Protein AF-A0A9Q0X9E6-F1 (afdb_monomer_lite)

Structure (mmCIF, N/CA/C/O backbone):
data_AF-A0A9Q0X9E6-F1
#
_entry.id   AF-A0A9Q0X9E6-F1
#
loop_
_atom_site.group_PDB
_atom_site.id
_atom_site.type_symbol
_atom_site.label_atom_id
_atom_site.label_alt_id
_atom_site.label_comp_id
_atom_site.label_asym_id
_atom_site.label_entity_id
_atom_site.label_seq_id
_atom_site.pdbx_PDB_ins_code
_atom_site.Cartn_x
_atom_site.Cartn_y
_atom_site.Cartn_z
_atom_site.occupancy
_atom_site.B_iso_or_equiv
_atom_site.auth_seq_id
_atom_site.auth_comp_id
_atom_site.auth_asym_id
_atom_site.auth_atom_id
_atom_site.pdbx_PDB_model_num
ATOM 1 N N . MET A 1 1 ? 12.503 40.149 -4.051 1.00 42.28 1 MET A N 1
ATOM 2 C CA . MET A 1 1 ? 12.077 39.014 -4.894 1.00 42.28 1 MET A CA 1
ATOM 3 C C . MET A 1 1 ? 12.825 37.782 -4.413 1.00 42.28 1 MET A C 1
ATOM 5 O O . MET A 1 1 ? 14.048 37.812 -4.494 1.00 42.28 1 MET A O 1
ATOM 9 N N . PRO A 1 2 ? 12.174 36.759 -3.838 1.00 38.47 2 PRO A N 1
ATOM 10 C CA . PRO A 1 2 ? 12.852 35.495 -3.568 1.00 38.47 2 PRO A CA 1
ATOM 11 C C . PRO A 1 2 ? 13.194 34.847 -4.915 1.00 38.47 2 PRO A C 1
ATOM 13 O O . PR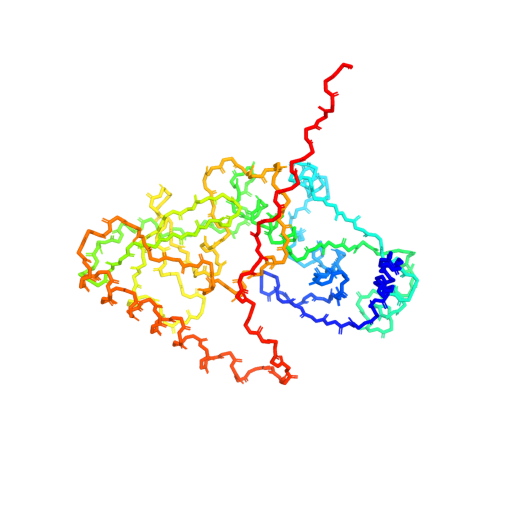O A 1 2 ? 12.335 34.780 -5.794 1.00 38.47 2 PRO A O 1
ATOM 16 N N . GLY A 1 3 ? 14.458 34.467 -5.104 1.00 41.81 3 GLY A N 1
ATOM 17 C CA . GLY A 1 3 ? 14.937 33.829 -6.332 1.00 41.81 3 GLY A CA 1
ATOM 18 C C . GLY A 1 3 ? 14.296 32.456 -6.571 1.00 41.81 3 GLY A C 1
ATOM 19 O O . GLY A 1 3 ? 13.647 31.917 -5.672 1.00 41.81 3 GLY A O 1
ATOM 20 N N . PRO A 1 4 ? 14.463 31.879 -7.775 1.00 49.19 4 PRO A N 1
ATOM 21 C CA . PRO A 1 4 ? 13.925 30.562 -8.087 1.00 49.19 4 PRO A CA 1
ATOM 22 C C . PRO A 1 4 ? 14.486 29.531 -7.105 1.00 49.19 4 PRO A C 1
ATOM 24 O O . PRO A 1 4 ? 15.699 29.377 -6.961 1.00 49.19 4 PRO A O 1
ATOM 27 N N . PHE A 1 5 ? 13.579 28.849 -6.408 1.00 40.19 5 PHE A N 1
ATOM 28 C CA . PHE A 1 5 ? 13.897 27.739 -5.524 1.00 40.19 5 PHE A CA 1
ATOM 29 C C . PHE A 1 5 ? 14.392 26.587 -6.406 1.00 40.19 5 PHE A C 1
ATOM 31 O O . PHE A 1 5 ? 13.597 25.889 -7.035 1.00 40.19 5 PHE A O 1
ATOM 38 N N . PHE A 1 6 ? 15.711 26.432 -6.525 1.00 41.97 6 PHE A N 1
ATOM 39 C CA . PHE A 1 6 ? 16.307 25.255 -7.147 1.00 41.97 6 PHE A CA 1
ATOM 40 C C . PHE A 1 6 ? 16.011 24.056 -6.242 1.00 41.97 6 PHE A C 1
ATOM 42 O O . PHE A 1 6 ? 16.722 23.804 -5.273 1.00 41.97 6 PHE A O 1
ATOM 49 N N . MET A 1 7 ? 14.927 23.338 -6.542 1.00 47.81 7 MET A N 1
ATOM 50 C CA . MET A 1 7 ? 14.721 21.983 -6.038 1.00 47.81 7 MET A CA 1
ATOM 51 C C . MET A 1 7 ? 15.938 21.149 -6.468 1.00 47.81 7 MET A C 1
ATOM 53 O O . MET A 1 7 ? 16.274 21.164 -7.660 1.00 47.81 7 MET A O 1
ATOM 57 N N . PRO A 1 8 ? 16.643 20.473 -5.541 1.00 40.72 8 PRO A N 1
ATOM 58 C CA . PRO A 1 8 ? 17.711 19.564 -5.922 1.00 40.72 8 PRO A CA 1
ATOM 59 C C . PRO A 1 8 ? 17.156 18.567 -6.940 1.00 40.72 8 PRO A C 1
ATOM 61 O O . PRO A 1 8 ? 16.017 18.124 -6.822 1.00 40.72 8 PRO A O 1
ATOM 64 N N . SER A 1 9 ? 17.934 18.248 -7.977 1.00 47.56 9 SER A N 1
ATOM 65 C CA . SER A 1 9 ? 17.516 17.224 -8.933 1.00 47.56 9 SER A CA 1
ATOM 66 C C . SER A 1 9 ? 17.237 15.932 -8.168 1.00 47.56 9 SER A C 1
ATOM 68 O O . SER A 1 9 ? 18.150 15.405 -7.537 1.00 47.56 9 SER A O 1
ATOM 70 N N . ASP A 1 10 ? 16.010 15.412 -8.271 1.00 52.78 10 ASP A N 1
ATOM 71 C CA . ASP A 1 10 ? 15.526 14.129 -7.727 1.00 52.78 10 ASP A CA 1
ATOM 72 C C . ASP A 1 10 ? 16.234 12.901 -8.349 1.00 52.78 10 ASP A C 1
ATOM 74 O O . ASP A 1 10 ? 15.667 11.824 -8.529 1.00 52.78 10 ASP A O 1
ATOM 78 N N . ARG A 1 11 ? 17.511 13.035 -8.712 1.00 54.25 11 ARG A N 1
ATOM 79 C CA . ARG A 1 11 ? 18.394 11.952 -9.144 1.00 54.25 11 ARG A CA 1
ATOM 80 C C . ARG A 1 11 ? 18.940 11.226 -7.922 1.00 54.25 11 ARG A C 1
ATOM 82 O O . ARG A 1 11 ? 20.146 11.102 -7.748 1.00 54.25 11 ARG A O 1
ATOM 89 N N . SER A 1 12 ? 18.044 10.766 -7.062 1.00 59.00 12 SER A N 1
ATOM 90 C CA . SER A 1 12 ? 18.439 9.860 -5.999 1.00 59.00 12 SER A CA 1
ATOM 91 C C . SER A 1 12 ? 18.786 8.511 -6.622 1.00 59.00 12 SER A C 1
ATOM 93 O O . SER A 1 12 ? 17.938 7.819 -7.198 1.00 59.00 12 SER A O 1
ATOM 95 N N . THR A 1 13 ? 20.071 8.184 -6.568 1.00 65.50 13 THR A N 1
ATOM 96 C CA . THR A 1 13 ? 20.643 6.892 -6.960 1.00 65.50 13 THR A CA 1
ATOM 97 C C . THR A 1 13 ? 20.845 5.980 -5.751 1.00 65.50 13 THR A C 1
ATOM 99 O O . THR A 1 13 ? 21.330 4.861 -5.900 1.00 65.50 13 THR A O 1
ATOM 102 N N . GLU A 1 14 ? 20.451 6.422 -4.554 1.00 72.44 14 GLU A N 1
ATOM 103 C CA . GLU A 1 14 ? 20.558 5.624 -3.340 1.00 72.44 14 GLU A CA 1
ATOM 104 C C . GLU A 1 14 ? 19.501 4.516 -3.354 1.00 72.44 14 GLU A C 1
ATOM 106 O O . GLU A 1 14 ? 18.291 4.749 -3.249 1.00 72.44 14 GLU A O 1
ATOM 111 N N . ARG A 1 15 ? 19.984 3.284 -3.542 1.00 82.00 15 ARG A N 1
ATOM 112 C CA . ARG A 1 15 ? 19.180 2.067 -3.455 1.00 82.00 15 ARG A CA 1
ATOM 113 C C . ARG A 1 15 ? 18.871 1.776 -1.992 1.00 82.00 15 ARG A C 1
ATOM 115 O O . ARG A 1 15 ? 19.772 1.733 -1.159 1.00 82.00 15 ARG A O 1
ATOM 122 N N . CYS A 1 16 ? 17.617 1.467 -1.712 1.00 87.88 16 CYS A N 1
ATOM 123 C CA . CYS A 1 16 ? 17.177 0.912 -0.442 1.00 87.88 16 CYS A CA 1
ATOM 124 C C . CYS A 1 16 ? 16.235 -0.272 -0.681 1.00 87.88 16 CYS A C 1
ATOM 126 O O . CYS A 1 16 ? 15.943 -0.642 -1.820 1.00 87.88 16 CYS A O 1
ATOM 128 N N . GLU A 1 17 ? 15.778 -0.894 0.399 1.00 91.56 17 GLU A N 1
ATOM 129 C CA . GLU A 1 17 ? 14.842 -2.011 0.353 1.00 91.56 17 GLU A CA 1
ATOM 130 C C . GLU A 1 17 ? 13.620 -1.708 1.216 1.00 91.56 17 GLU A C 1
ATOM 132 O O . GLU A 1 17 ? 13.651 -0.902 2.156 1.00 91.56 17 GLU A O 1
ATOM 137 N N . THR A 1 18 ? 12.501 -2.334 0.876 1.00 92.44 18 THR A N 1
ATOM 138 C CA . THR A 1 18 ? 11.294 -2.259 1.685 1.00 92.44 18 THR A CA 1
ATOM 139 C C . THR A 1 18 ? 10.498 -3.546 1.586 1.00 92.44 18 THR A C 1
ATOM 141 O O . THR A 1 18 ? 10.530 -4.224 0.564 1.00 92.44 18 THR A O 1
ATOM 144 N N . VAL A 1 19 ? 9.782 -3.877 2.656 1.00 91.44 19 VAL A N 1
ATOM 145 C CA . VAL A 1 19 ? 8.912 -5.049 2.688 1.00 91.44 19 VAL A CA 1
ATOM 146 C C . VAL A 1 19 ? 7.553 -4.684 2.095 1.00 91.44 19 VAL A C 1
ATOM 148 O O . VAL A 1 19 ? 6.966 -3.667 2.473 1.00 91.44 19 VAL A O 1
ATOM 151 N N . LEU A 1 20 ? 7.064 -5.523 1.185 1.00 92.44 20 LEU A N 1
ATOM 152 C CA . LEU A 1 20 ? 5.723 -5.479 0.610 1.00 92.44 20 LEU A CA 1
ATOM 153 C C . LEU A 1 20 ? 5.142 -6.893 0.664 1.00 92.44 20 LEU A C 1
ATOM 155 O O . LEU A 1 20 ? 5.730 -7.811 0.105 1.00 92.44 20 LEU A O 1
ATOM 159 N N . GLU A 1 21 ? 4.010 -7.082 1.347 1.00 88.25 21 GLU A N 1
ATOM 160 C CA . GLU A 1 21 ? 3.348 -8.399 1.456 1.00 88.25 21 GLU A CA 1
ATOM 161 C C . GLU A 1 21 ? 4.251 -9.535 1.994 1.00 88.25 21 GLU A C 1
ATOM 163 O O . GLU A 1 21 ? 4.020 -10.709 1.725 1.00 88.25 21 GLU A O 1
ATOM 168 N N . GLY A 1 22 ? 5.274 -9.190 2.787 1.00 86.56 22 GLY A N 1
ATOM 169 C CA . GLY A 1 22 ? 6.257 -10.137 3.333 1.00 86.56 22 GLY A CA 1
ATOM 170 C C . GLY A 1 22 ? 7.498 -10.353 2.459 1.00 86.56 22 GLY A C 1
ATOM 171 O O . GLY A 1 22 ? 8.445 -10.985 2.915 1.00 86.56 22 GLY A O 1
ATOM 172 N N . GLU A 1 23 ? 7.534 -9.786 1.253 1.00 91.00 23 GLU A N 1
ATOM 173 C CA . GLU A 1 23 ? 8.660 -9.875 0.320 1.00 91.00 23 GLU A CA 1
ATOM 174 C C . GLU A 1 23 ? 9.533 -8.614 0.377 1.00 91.00 23 GLU A C 1
ATOM 176 O O . GLU A 1 23 ? 9.024 -7.490 0.414 1.00 91.00 23 GLU A O 1
ATOM 181 N N . THR A 1 24 ? 10.856 -8.783 0.342 1.00 93.81 24 THR A N 1
ATOM 182 C CA . THR A 1 24 ? 11.809 -7.663 0.295 1.00 93.81 24 THR A CA 1
ATOM 183 C C . THR A 1 24 ? 11.986 -7.181 -1.143 1.00 93.81 24 THR A C 1
ATOM 185 O O . THR A 1 24 ? 12.524 -7.889 -1.994 1.00 93.81 24 THR A O 1
ATOM 188 N N . ILE A 1 25 ? 11.562 -5.949 -1.417 1.00 95.31 25 ILE A N 1
ATOM 189 C CA . ILE A 1 25 ? 11.602 -5.331 -2.744 1.00 95.31 25 ILE A CA 1
ATOM 190 C C . ILE A 1 25 ? 12.648 -4.215 -2.769 1.00 95.31 25 ILE A C 1
ATOM 192 O O . ILE A 1 25 ? 12.678 -3.351 -1.891 1.00 95.31 25 ILE A O 1
ATOM 196 N N . SER A 1 26 ? 13.494 -4.209 -3.801 1.00 94.75 26 SER A N 1
ATOM 197 C CA . SER A 1 26 ? 14.451 -3.126 -4.040 1.00 94.75 26 SER A CA 1
ATOM 198 C C . SER A 1 26 ? 13.734 -1.871 -4.532 1.00 94.75 26 SER A C 1
ATOM 200 O O . SER A 1 26 ? 12.849 -1.928 -5.391 1.00 94.75 26 SER A O 1
ATOM 202 N N . CYS A 1 27 ? 14.143 -0.718 -4.012 1.00 93.75 27 CYS A N 1
ATOM 203 C CA . CYS A 1 27 ? 13.561 0.574 -4.340 1.00 93.75 27 CYS A CA 1
ATOM 204 C C . CYS A 1 27 ? 14.596 1.707 -4.359 1.00 93.75 27 CYS A C 1
ATOM 206 O O . CYS A 1 27 ? 15.719 1.566 -3.880 1.00 93.75 27 CYS A O 1
ATOM 208 N N . PHE A 1 28 ? 14.183 2.848 -4.904 1.00 93.12 28 PHE A N 1
ATOM 209 C CA . PHE A 1 28 ? 14.913 4.117 -4.868 1.00 93.12 28 PHE A CA 1
ATOM 210 C C . PHE A 1 28 ? 14.045 5.179 -4.196 1.00 93.12 28 PHE A C 1
ATOM 212 O O . PHE A 1 28 ? 12.829 5.170 -4.380 1.00 93.12 28 PHE A O 1
ATOM 219 N N . VAL A 1 29 ? 14.629 6.108 -3.441 1.00 89.44 29 VAL A N 1
ATOM 220 C CA . VAL A 1 29 ? 13.865 7.217 -2.839 1.00 89.44 29 VAL A CA 1
ATOM 221 C C . VAL A 1 29 ? 13.853 8.400 -3.797 1.00 89.44 29 VAL A C 1
ATOM 223 O O . VAL A 1 29 ? 14.843 9.107 -3.882 1.00 89.44 29 VAL A O 1
ATOM 226 N N . VAL A 1 30 ? 12.755 8.643 -4.512 1.00 87.44 30 VAL A N 1
ATOM 227 C CA . VAL A 1 30 ? 12.654 9.724 -5.512 1.00 87.44 30 VAL A CA 1
ATOM 228 C C . VAL A 1 30 ? 11.580 10.712 -5.073 1.00 87.44 30 VAL A C 1
ATOM 230 O O . VAL A 1 30 ? 10.438 10.304 -4.855 1.00 87.44 30 VAL A O 1
ATOM 233 N N . GLY A 1 31 ? 11.927 11.995 -4.931 1.00 82.06 31 GLY A N 1
ATOM 234 C CA . GLY A 1 31 ? 10.983 13.020 -4.481 1.00 82.06 31 GLY A CA 1
ATOM 235 C C . GLY A 1 31 ? 10.413 12.745 -3.089 1.00 82.06 31 GLY A C 1
ATOM 236 O O . GLY A 1 31 ? 9.244 13.019 -2.857 1.00 82.06 31 GLY A O 1
ATOM 237 N N . GLY A 1 32 ? 11.200 12.130 -2.195 1.00 83.44 32 GLY A N 1
ATOM 238 C CA . GLY A 1 32 ? 10.798 11.785 -0.824 1.00 83.44 32 GLY A CA 1
ATOM 239 C C . GLY A 1 32 ? 9.975 10.498 -0.671 1.00 83.44 32 GLY A C 1
ATOM 240 O O . GLY A 1 32 ? 9.649 10.127 0.452 1.00 83.44 32 GLY A O 1
ATOM 241 N N . GLU A 1 33 ? 9.671 9.783 -1.758 1.00 87.38 33 GLU A N 1
ATOM 242 C CA . GLU A 1 33 ? 8.893 8.540 -1.717 1.00 87.38 33 GLU A CA 1
ATOM 243 C C . GLU A 1 33 ? 9.673 7.353 -2.290 1.00 87.38 33 GLU A C 1
ATOM 245 O O . GLU A 1 33 ? 10.398 7.467 -3.283 1.00 87.38 33 GLU A O 1
ATOM 250 N N . LYS A 1 34 ? 9.507 6.178 -1.674 1.00 92.06 34 LYS A N 1
ATOM 251 C CA . LYS A 1 34 ? 10.102 4.934 -2.170 1.00 92.06 34 LYS A CA 1
ATOM 252 C C . LYS A 1 34 ? 9.418 4.508 -3.470 1.00 92.06 34 LYS A C 1
ATOM 254 O O . LYS A 1 34 ? 8.201 4.350 -3.526 1.00 92.06 34 LYS A O 1
ATOM 259 N N . ARG A 1 35 ? 10.220 4.281 -4.505 1.00 94.62 35 ARG A N 1
ATOM 260 C CA . ARG A 1 35 ? 9.837 3.789 -5.831 1.00 94.62 35 ARG A CA 1
ATOM 261 C C . ARG A 1 35 ? 10.379 2.370 -6.000 1.00 94.62 35 ARG A C 1
ATOM 263 O O . ARG A 1 35 ? 11.587 2.188 -6.134 1.00 94.62 35 ARG A O 1
ATOM 270 N N . LEU A 1 36 ? 9.503 1.377 -5.931 1.00 95.75 36 LEU A N 1
ATOM 271 C CA . LEU A 1 36 ? 9.814 -0.051 -5.923 1.00 95.75 36 LEU A CA 1
ATOM 272 C C . LEU A 1 36 ? 9.981 -0.602 -7.341 1.00 95.75 36 LEU A C 1
ATOM 274 O O . LEU A 1 36 ? 9.296 -0.170 -8.268 1.00 95.75 36 LEU A O 1
ATOM 278 N N . CYS A 1 37 ? 10.858 -1.595 -7.487 1.00 95.69 37 CYS A N 1
ATOM 279 C CA . CYS A 1 37 ? 11.084 -2.330 -8.728 1.00 95.69 37 CYS A CA 1
ATOM 280 C C . CYS A 1 37 ? 9.833 -3.128 -9.129 1.00 95.69 37 CYS A C 1
ATOM 282 O O . CYS A 1 37 ? 9.531 -4.174 -8.551 1.00 95.69 37 CYS A O 1
ATOM 284 N N . LEU A 1 38 ? 9.114 -2.653 -10.150 1.00 95.06 38 LEU A N 1
ATOM 285 C CA . LEU A 1 38 ? 7.865 -3.274 -10.591 1.00 95.06 38 LEU A CA 1
ATOM 286 C C . LEU A 1 38 ? 8.059 -4.737 -11.044 1.00 95.06 38 LEU A C 1
ATOM 288 O O . LEU A 1 38 ? 7.284 -5.583 -10.604 1.00 95.06 38 LEU A O 1
ATOM 292 N N . PRO A 1 39 ? 9.097 -5.099 -11.830 1.00 93.38 39 PRO A N 1
ATOM 293 C CA . PRO A 1 39 ? 9.342 -6.497 -12.182 1.00 93.38 39 PRO A CA 1
ATOM 294 C C . PRO A 1 39 ? 9.520 -7.435 -10.984 1.00 93.38 39 PRO A C 1
ATOM 296 O O . PRO A 1 39 ? 9.150 -8.600 -11.095 1.00 93.38 39 PRO A O 1
ATOM 299 N N . GLN A 1 40 ? 10.063 -6.972 -9.851 1.00 93.94 40 GLN A N 1
ATOM 300 C CA . GLN A 1 40 ? 10.141 -7.815 -8.653 1.00 93.94 40 GLN A CA 1
ATOM 301 C C . GLN A 1 40 ? 8.743 -8.108 -8.115 1.00 93.94 40 GLN A C 1
ATOM 303 O O . GLN A 1 40 ? 8.399 -9.272 -7.959 1.00 93.94 40 GLN A O 1
ATOM 308 N N . ILE A 1 41 ? 7.914 -7.075 -7.937 1.00 94.88 41 ILE A N 1
ATOM 309 C CA . ILE A 1 41 ? 6.542 -7.210 -7.419 1.00 94.88 41 ILE A CA 1
ATOM 310 C C . ILE A 1 41 ? 5.710 -8.155 -8.293 1.00 94.88 41 ILE A C 1
ATOM 312 O O . ILE A 1 41 ? 5.023 -9.033 -7.776 1.00 94.88 41 ILE A O 1
ATOM 316 N N . LEU A 1 42 ? 5.790 -8.001 -9.618 1.00 93.06 42 LEU A N 1
ATOM 317 C CA . LEU A 1 42 ? 5.033 -8.828 -10.563 1.00 93.06 42 LEU A CA 1
ATOM 318 C C . LEU A 1 42 ? 5.465 -10.302 -10.539 1.00 93.06 42 LEU A C 1
ATOM 320 O O . LEU A 1 42 ? 4.642 -11.180 -10.772 1.00 93.06 42 LEU A O 1
ATOM 324 N N . ASN A 1 43 ? 6.742 -10.580 -10.261 1.00 91.50 43 ASN A N 1
ATOM 325 C CA . ASN A 1 43 ? 7.286 -11.940 -10.267 1.00 91.50 43 ASN A CA 1
ATOM 326 C C . ASN A 1 43 ? 7.305 -12.612 -8.883 1.00 91.50 43 ASN A C 1
ATOM 328 O O . ASN A 1 43 ? 7.496 -13.828 -8.818 1.00 91.50 43 ASN A O 1
ATOM 332 N N . SER A 1 44 ? 7.109 -11.856 -7.797 1.00 92.06 44 SER A N 1
ATOM 333 C CA . SER A 1 44 ? 6.981 -12.379 -6.432 1.00 92.06 44 SER A CA 1
ATOM 334 C C . SER A 1 44 ? 5.547 -12.237 -5.916 1.00 92.06 44 SER A C 1
ATOM 336 O O . SER A 1 44 ? 4.770 -13.186 -6.004 1.00 92.06 44 SER A O 1
ATOM 338 N N . VAL A 1 45 ? 5.177 -11.049 -5.437 1.00 91.19 45 VAL A N 1
ATOM 339 C CA . VAL A 1 45 ? 3.922 -10.765 -4.721 1.00 91.19 45 VAL A CA 1
ATOM 340 C C . VAL A 1 45 ? 2.682 -11.008 -5.585 1.00 91.19 45 VAL A C 1
ATOM 342 O O . VAL A 1 45 ? 1.703 -11.584 -5.118 1.00 91.19 45 VAL A O 1
ATOM 345 N N . LEU A 1 46 ? 2.711 -10.583 -6.851 1.00 92.31 46 LEU A N 1
ATOM 346 C CA . LEU A 1 46 ? 1.560 -10.639 -7.763 1.00 92.31 46 LEU A CA 1
ATOM 347 C C . LEU A 1 46 ? 1.690 -11.727 -8.838 1.00 92.31 46 LEU A C 1
ATOM 349 O O . LEU A 1 46 ? 1.019 -11.662 -9.866 1.00 92.31 46 LEU A O 1
ATOM 353 N N . ARG A 1 47 ? 2.524 -12.746 -8.597 1.00 92.00 47 ARG A N 1
ATOM 354 C CA . ARG A 1 47 ? 2.831 -13.810 -9.568 1.00 92.00 47 ARG A CA 1
ATOM 355 C C . ARG A 1 47 ? 1.602 -14.583 -10.060 1.00 92.00 47 ARG A C 1
ATOM 357 O O . ARG A 1 47 ? 1.585 -15.043 -11.199 1.00 92.00 47 ARG A O 1
ATOM 364 N N . ASP A 1 48 ? 0.595 -14.734 -9.205 1.00 88.88 48 ASP A N 1
ATOM 365 C CA . ASP A 1 48 ? -0.626 -15.492 -9.504 1.00 88.88 48 ASP A CA 1
ATOM 366 C C . ASP A 1 48 ? -1.672 -14.673 -10.292 1.00 88.88 48 ASP A C 1
ATOM 368 O O . ASP A 1 48 ? -2.737 -15.191 -10.633 1.00 88.88 48 ASP A O 1
ATOM 372 N N . PHE A 1 49 ? -1.375 -13.410 -10.620 1.00 89.69 49 PHE A N 1
ATOM 373 C CA . PHE A 1 49 ? -2.247 -12.533 -11.399 1.00 89.69 49 PHE A CA 1
ATOM 374 C C . PHE A 1 49 ? -1.700 -12.324 -12.811 1.00 89.69 49 PHE A C 1
ATOM 376 O O . PHE A 1 49 ? -0.501 -12.166 -13.036 1.00 89.69 49 PHE A O 1
ATOM 383 N N . SER A 1 50 ? -2.597 -12.280 -13.794 1.00 92.00 50 SER A N 1
ATOM 384 C CA . SER A 1 50 ? -2.205 -11.934 -15.160 1.00 92.00 50 SER A CA 1
ATOM 385 C C . SER A 1 50 ? -1.862 -10.447 -15.273 1.00 92.00 50 SER A C 1
ATOM 387 O O . SER A 1 50 ? -2.480 -9.599 -14.629 1.00 92.00 50 SER A O 1
ATOM 389 N N . LEU A 1 51 ? -0.940 -10.103 -16.176 1.00 90.19 51 LEU A N 1
ATOM 390 C CA . LEU A 1 51 ? -0.607 -8.702 -16.460 1.00 90.19 51 LEU A CA 1
ATOM 391 C C . LEU A 1 51 ? -1.831 -7.885 -16.892 1.00 90.19 51 LEU A C 1
ATOM 393 O O . LEU A 1 51 ? -1.926 -6.709 -16.561 1.00 90.19 51 LEU A O 1
ATOM 397 N N . GLN A 1 52 ? -2.784 -8.504 -17.595 1.00 91.31 52 GLN A N 1
ATOM 398 C CA . GLN A 1 52 ? -4.030 -7.844 -17.981 1.00 91.31 52 GLN A CA 1
ATOM 399 C C . GLN A 1 52 ? -4.861 -7.441 -16.756 1.00 91.31 52 GLN A C 1
ATOM 401 O O . GLN A 1 52 ? -5.372 -6.326 -16.715 1.00 91.31 52 GLN A O 1
ATOM 406 N N . GLN A 1 53 ? -4.970 -8.319 -15.754 1.00 88.75 53 GLN A N 1
ATOM 407 C CA . GLN A 1 53 ? -5.677 -8.014 -14.506 1.00 88.75 53 GLN A CA 1
ATOM 408 C C . GLN A 1 53 ? -4.965 -6.920 -13.714 1.00 88.75 53 GLN A C 1
ATOM 410 O O . GLN A 1 53 ? -5.609 -5.986 -13.249 1.00 88.75 53 GLN A O 1
ATOM 415 N N . ILE A 1 54 ? -3.641 -7.020 -13.593 1.00 91.62 54 ILE A N 1
ATOM 416 C CA . ILE A 1 54 ? -2.840 -6.039 -12.860 1.00 91.62 54 ILE A CA 1
ATOM 417 C C . ILE A 1 54 ? -2.975 -4.658 -13.507 1.00 91.62 54 ILE A C 1
ATOM 419 O O . ILE A 1 54 ? -3.265 -3.691 -12.812 1.00 91.62 54 ILE A O 1
ATOM 423 N N . ASN A 1 55 ? -2.852 -4.570 -14.834 1.00 92.12 55 ASN A N 1
ATOM 424 C CA . ASN A 1 55 ? -3.004 -3.309 -15.558 1.00 92.12 55 ASN A CA 1
ATOM 425 C C . ASN A 1 55 ? -4.421 -2.733 -15.429 1.00 92.12 55 ASN A C 1
ATOM 427 O O . ASN A 1 55 ? -4.553 -1.539 -15.197 1.00 92.12 55 ASN A O 1
ATOM 431 N N . ALA A 1 56 ? -5.467 -3.567 -15.493 1.00 91.19 56 ALA A N 1
ATOM 432 C CA . ALA A 1 56 ? -6.844 -3.108 -15.297 1.00 91.19 56 ALA A CA 1
ATOM 433 C C . ALA A 1 56 ? -7.059 -2.478 -13.909 1.00 91.19 56 ALA A C 1
ATOM 435 O O . ALA A 1 56 ? -7.694 -1.431 -13.800 1.00 91.19 56 ALA A O 1
ATOM 436 N N . VAL A 1 57 ? -6.495 -3.078 -12.854 1.00 89.75 57 VAL A N 1
ATOM 437 C CA . VAL A 1 57 ? -6.571 -2.519 -11.494 1.00 89.75 57 VAL A CA 1
ATOM 438 C C . VAL A 1 57 ? -5.695 -1.272 -11.350 1.00 89.75 57 VAL A C 1
ATOM 440 O O . VAL A 1 57 ? -6.109 -0.320 -10.691 1.00 89.75 57 VAL A O 1
ATOM 443 N N . CYS A 1 58 ? -4.519 -1.228 -11.983 1.00 91.38 58 CYS A N 1
ATOM 444 C CA . CYS A 1 58 ? -3.704 -0.012 -12.041 1.00 91.38 58 CYS A CA 1
ATOM 445 C C . CYS A 1 58 ? -4.470 1.152 -12.687 1.00 91.38 58 CYS A C 1
ATOM 447 O O . CYS A 1 58 ? -4.459 2.251 -12.134 1.00 91.38 58 CYS A O 1
ATOM 449 N N . ASP A 1 59 ? -5.162 0.909 -13.802 1.00 90.06 59 ASP A N 1
ATOM 450 C CA . ASP A 1 59 ? -5.969 1.918 -14.493 1.00 90.06 59 ASP A CA 1
ATOM 451 C C . ASP A 1 59 ? -7.141 2.389 -13.615 1.00 90.06 59 ASP A C 1
ATOM 453 O O . ASP A 1 59 ? -7.371 3.590 -13.472 1.00 90.06 59 ASP A O 1
ATOM 457 N N . GLU A 1 60 ? -7.847 1.465 -12.955 1.00 88.38 60 GLU A N 1
ATOM 458 C CA . GLU A 1 60 ? -8.949 1.795 -12.041 1.00 88.38 60 GLU A CA 1
ATOM 459 C C . GLU A 1 60 ? -8.478 2.655 -10.854 1.00 88.38 60 GLU A C 1
ATOM 461 O O . GLU A 1 60 ? -9.090 3.678 -10.525 1.00 88.38 60 GLU A O 1
ATOM 466 N N . LEU A 1 61 ? -7.355 2.277 -10.239 1.00 86.25 61 LEU A N 1
ATOM 467 C CA . LEU A 1 61 ? -6.753 2.965 -9.093 1.00 86.25 61 LEU A CA 1
ATOM 468 C C . LEU A 1 61 ? -5.977 4.238 -9.463 1.00 86.25 61 LEU A C 1
ATOM 470 O O . LEU A 1 61 ? -5.537 4.952 -8.553 1.00 86.25 61 LEU A O 1
ATOM 474 N N . HIS A 1 62 ? -5.825 4.519 -10.763 1.00 88.44 62 HIS A N 1
ATOM 475 C CA . HIS A 1 62 ? -5.015 5.609 -11.316 1.00 88.44 62 HIS A CA 1
ATOM 476 C C . HIS A 1 62 ? -3.546 5.542 -10.859 1.00 88.44 62 HIS A C 1
ATOM 478 O O . HIS A 1 62 ? -2.928 6.551 -10.517 1.00 88.44 62 HIS A O 1
ATOM 484 N N . VAL A 1 63 ? -2.987 4.331 -10.837 1.00 89.88 63 VAL A N 1
ATOM 485 C CA . VAL A 1 63 ? -1.592 4.072 -10.468 1.00 89.88 63 VAL A CA 1
ATOM 486 C C . VAL A 1 63 ? -0.669 4.461 -11.615 1.00 89.88 63 VAL A C 1
ATOM 488 O O . VAL A 1 63 ? -0.794 3.964 -12.733 1.00 89.88 63 VAL A O 1
ATOM 491 N N . TYR A 1 64 ? 0.317 5.307 -11.319 1.00 89.19 64 TYR A N 1
ATOM 492 C CA . TYR A 1 64 ? 1.327 5.708 -12.291 1.00 89.19 64 TYR A CA 1
ATOM 493 C C . TYR A 1 64 ? 2.651 4.968 -12.071 1.00 89.19 64 TYR A C 1
ATOM 495 O O . TYR A 1 64 ? 3.346 5.170 -11.070 1.00 89.19 64 TYR A O 1
ATOM 503 N N . CYS A 1 65 ? 3.044 4.170 -13.063 1.00 92.25 65 CYS A N 1
ATOM 504 C CA . CYS A 1 65 ? 4.348 3.519 -13.108 1.00 92.25 65 CYS A CA 1
ATOM 505 C C . CYS A 1 65 ? 5.344 4.373 -13.904 1.00 92.25 65 CYS A C 1
ATOM 507 O O . CYS A 1 65 ? 5.178 4.582 -15.107 1.00 92.25 65 CYS A O 1
ATOM 509 N N . SER A 1 66 ? 6.408 4.842 -13.253 1.00 92.00 66 SER A N 1
ATOM 510 C CA . SER A 1 66 ? 7.497 5.555 -13.922 1.00 92.00 66 SER A CA 1
ATOM 511 C C . SER A 1 66 ? 8.517 4.579 -14.511 1.00 92.00 66 SER A C 1
ATOM 513 O O . SER A 1 66 ? 8.528 3.390 -14.200 1.00 92.00 66 SER A O 1
ATOM 515 N N . ARG A 1 67 ? 9.395 5.064 -15.389 1.00 92.69 67 ARG A N 1
ATOM 516 C CA . ARG A 1 67 ? 10.519 4.279 -15.916 1.00 92.69 67 ARG A CA 1
ATOM 517 C C . ARG A 1 67 ? 11.790 4.610 -15.135 1.00 92.69 67 ARG A C 1
ATOM 519 O O . ARG A 1 67 ? 12.012 5.777 -14.819 1.00 92.69 67 ARG A O 1
ATOM 526 N N . CYS A 1 68 ? 12.633 3.610 -14.880 1.00 92.62 68 CYS A N 1
ATOM 527 C CA . CYS A 1 68 ? 13.979 3.827 -14.348 1.00 92.62 68 CYS A CA 1
ATOM 528 C C . CYS A 1 68 ? 14.793 4.771 -15.244 1.00 92.62 68 CYS A C 1
ATOM 530 O O . CYS A 1 68 ? 14.720 4.697 -16.475 1.00 92.62 68 CYS A O 1
ATOM 532 N N . THR A 1 69 ? 15.639 5.594 -14.624 1.00 93.31 69 THR A N 1
ATOM 533 C CA . THR A 1 69 ? 16.752 6.253 -15.320 1.00 93.31 69 THR A CA 1
ATOM 534 C C . THR A 1 69 ? 17.814 5.224 -15.731 1.00 93.31 69 THR A C 1
ATOM 536 O O . THR A 1 69 ? 17.810 4.089 -15.248 1.00 93.31 69 THR A O 1
ATOM 539 N N . ALA A 1 70 ? 18.740 5.610 -16.617 1.00 92.06 70 ALA A N 1
ATOM 540 C CA . ALA A 1 70 ? 19.861 4.746 -16.999 1.00 92.06 70 ALA A CA 1
ATOM 541 C C . ALA A 1 70 ? 20.684 4.308 -15.771 1.00 92.06 70 ALA A C 1
ATOM 543 O O . ALA A 1 70 ? 20.960 3.122 -15.618 1.00 92.06 70 ALA A O 1
ATOM 544 N N . ASP A 1 71 ? 20.965 5.243 -14.858 1.00 91.75 71 ASP A N 1
ATOM 545 C CA . ASP A 1 71 ? 21.723 4.980 -13.629 1.00 91.75 71 ASP A CA 1
ATOM 546 C C . ASP A 1 71 ? 20.988 3.997 -12.702 1.00 91.75 71 ASP A C 1
ATOM 548 O O . ASP A 1 71 ? 21.574 3.034 -12.217 1.00 91.75 71 ASP A O 1
ATOM 552 N N . GLN A 1 72 ? 19.678 4.185 -12.497 1.00 92.19 72 GLN A N 1
ATOM 553 C CA . GLN A 1 72 ? 18.861 3.278 -11.679 1.00 92.19 72 GLN A CA 1
ATOM 554 C C . GLN A 1 72 ? 18.795 1.869 -12.279 1.00 92.19 72 GLN A C 1
ATOM 556 O O . GLN A 1 72 ? 18.859 0.880 -11.550 1.00 92.19 72 GLN A O 1
ATOM 561 N N . LEU A 1 73 ? 18.661 1.768 -13.607 1.00 93.50 73 LEU A N 1
ATOM 562 C CA . LEU A 1 73 ? 18.637 0.483 -14.303 1.00 93.50 73 LEU A CA 1
ATOM 563 C C . LEU A 1 73 ? 19.975 -0.251 -14.160 1.00 93.50 73 LEU A C 1
ATOM 565 O O . LEU A 1 73 ? 19.972 -1.455 -13.911 1.00 93.50 73 LEU A O 1
ATOM 569 N N . GLU A 1 74 ? 21.094 0.462 -14.286 1.00 93.00 74 GLU A N 1
ATOM 570 C CA . GLU A 1 74 ? 22.428 -0.118 -14.120 1.00 93.00 74 GLU A CA 1
ATOM 571 C C . GLU A 1 74 ? 22.643 -0.625 -12.689 1.00 93.00 74 GLU A C 1
ATOM 573 O O . GLU A 1 74 ? 23.072 -1.761 -12.499 1.00 93.00 74 GLU A O 1
ATOM 578 N N . ILE A 1 75 ? 22.236 0.145 -11.675 1.00 92.62 75 ILE A N 1
ATOM 579 C CA . ILE A 1 75 ? 22.314 -0.280 -10.268 1.00 92.62 75 ILE A CA 1
ATOM 580 C C . ILE A 1 75 ? 21.537 -1.585 -10.035 1.00 92.62 75 ILE A C 1
ATOM 582 O O . ILE A 1 75 ? 22.054 -2.507 -9.403 1.00 92.62 75 ILE A O 1
ATOM 586 N N . LEU A 1 76 ? 20.314 -1.703 -10.568 1.00 92.38 76 LEU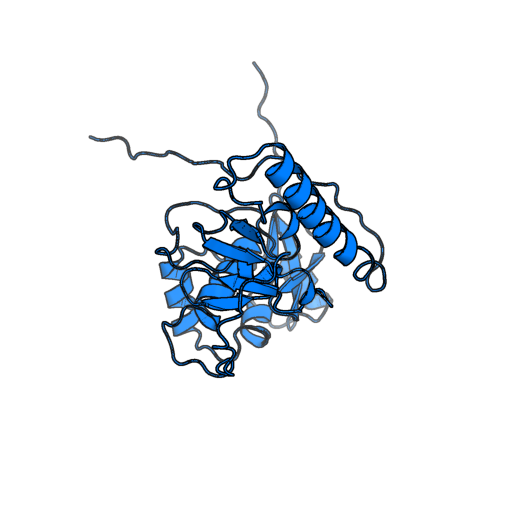 A N 1
ATOM 587 C CA . LEU A 1 76 ? 19.516 -2.931 -10.435 1.00 92.38 76 LEU A CA 1
ATOM 588 C C . LEU A 1 76 ? 20.162 -4.136 -11.139 1.00 92.38 76 LEU A C 1
ATOM 590 O O . LEU A 1 76 ? 20.033 -5.261 -10.651 1.00 92.38 76 LEU A O 1
ATOM 594 N N . LYS A 1 77 ? 20.861 -3.919 -12.259 1.00 93.88 77 LYS A N 1
ATOM 595 C CA . LYS A 1 77 ? 21.595 -4.973 -12.978 1.00 93.88 77 LYS A CA 1
ATOM 596 C C . LYS A 1 77 ? 22.822 -5.441 -12.205 1.00 93.88 77 LYS A C 1
ATOM 598 O O . LYS A 1 77 ? 22.986 -6.637 -11.987 1.00 93.88 77 LYS A O 1
ATOM 603 N N . VAL A 1 78 ? 23.648 -4.503 -11.743 1.00 93.19 78 VAL A N 1
ATOM 604 C CA . VAL A 1 78 ? 24.869 -4.790 -10.971 1.00 93.19 78 VAL A CA 1
ATOM 605 C C . VAL A 1 78 ? 24.550 -5.529 -9.668 1.00 93.19 78 VAL A C 1
ATOM 607 O O . VAL A 1 78 ? 25.299 -6.410 -9.259 1.00 93.19 78 VAL A O 1
ATOM 610 N N . MET A 1 79 ? 23.411 -5.225 -9.042 1.00 87.62 79 MET A N 1
ATOM 611 C CA . MET A 1 79 ? 22.932 -5.905 -7.830 1.00 87.62 79 MET A CA 1
ATOM 612 C C . MET A 1 79 ? 22.266 -7.263 -8.088 1.00 87.62 79 MET A C 1
ATOM 614 O O . MET A 1 79 ? 21.816 -7.908 -7.146 1.00 87.62 79 MET A O 1
ATOM 618 N N . GLY A 1 80 ? 22.175 -7.709 -9.344 1.00 90.62 80 GLY A N 1
ATOM 619 C CA . GLY A 1 80 ? 21.566 -8.993 -9.693 1.00 90.62 80 GLY A CA 1
ATOM 620 C C . GLY A 1 80 ? 20.044 -9.034 -9.533 1.00 90.62 80 GLY A C 1
ATOM 621 O O . GLY A 1 80 ? 19.460 -10.113 -9.571 1.00 90.62 80 GLY A O 1
ATOM 622 N N . ILE A 1 81 ? 19.390 -7.877 -9.378 1.00 91.38 81 ILE A N 1
ATOM 623 C CA . ILE A 1 81 ? 17.926 -7.781 -9.301 1.00 91.38 81 ILE A CA 1
ATOM 624 C C . ILE A 1 81 ? 17.299 -7.991 -10.682 1.00 91.38 81 ILE A C 1
ATOM 626 O O . ILE A 1 81 ? 16.242 -8.608 -10.807 1.00 91.38 81 ILE A O 1
ATOM 630 N N . LEU A 1 82 ? 17.949 -7.471 -11.727 1.00 92.00 82 LEU A N 1
ATOM 631 C CA . LEU A 1 82 ? 17.533 -7.609 -13.121 1.00 92.00 82 LEU A CA 1
ATOM 632 C C . LEU A 1 82 ? 18.663 -8.210 -13.966 1.00 92.00 82 LEU A C 1
ATOM 634 O O . LEU A 1 82 ? 19.834 -7.944 -13.698 1.00 92.00 82 LEU A O 1
ATOM 638 N N . PRO A 1 83 ? 18.349 -8.965 -15.032 1.00 92.81 83 PRO A N 1
ATOM 639 C CA . PRO A 1 83 ? 19.369 -9.447 -15.955 1.00 92.81 83 PRO A CA 1
ATOM 640 C C . PRO A 1 83 ? 20.001 -8.287 -16.740 1.00 92.81 83 PRO A C 1
ATOM 642 O O . PRO A 1 83 ? 19.326 -7.316 -17.093 1.00 92.81 83 PRO A O 1
ATOM 645 N N . PHE A 1 84 ? 21.278 -8.417 -17.116 1.00 93.00 84 PHE A N 1
ATOM 646 C CA . PHE A 1 84 ? 21.980 -7.409 -17.928 1.00 93.00 84 PHE A CA 1
ATOM 647 C C . PHE A 1 84 ? 21.294 -7.122 -19.275 1.00 93.00 84 PHE A C 1
ATOM 649 O O . PHE A 1 84 ? 21.376 -6.001 -19.782 1.00 93.00 84 PHE A O 1
ATOM 656 N N . SER A 1 85 ? 20.556 -8.097 -19.813 1.00 94.31 85 SER A N 1
ATOM 657 C CA . SER A 1 85 ? 19.756 -7.971 -21.036 1.00 94.31 85 SER A CA 1
ATOM 658 C C . SER A 1 85 ? 18.483 -7.130 -20.880 1.00 94.31 85 SER A C 1
ATOM 660 O O . SER A 1 85 ? 17.849 -6.823 -21.887 1.00 94.31 85 SER A O 1
ATOM 662 N N . ALA A 1 86 ? 18.091 -6.744 -19.659 1.00 92.12 86 ALA A N 1
ATOM 663 C CA . ALA A 1 86 ? 16.881 -5.962 -19.429 1.00 92.12 86 ALA A CA 1
ATOM 664 C C . ALA A 1 86 ? 16.974 -4.590 -20.135 1.00 92.12 86 ALA A C 1
ATOM 666 O O . ALA A 1 86 ? 17.878 -3.804 -19.820 1.00 92.12 86 ALA A O 1
ATOM 667 N N . PRO A 1 87 ? 16.055 -4.269 -21.067 1.00 92.75 87 PRO A N 1
ATOM 668 C CA . PRO A 1 87 ? 16.111 -3.018 -21.824 1.00 92.75 87 PRO A CA 1
ATOM 669 C C . PRO A 1 87 ? 15.566 -1.824 -21.029 1.00 92.75 87 PRO A C 1
ATOM 671 O O . PRO A 1 87 ? 15.939 -0.681 -21.278 1.00 92.75 87 PRO A O 1
ATOM 674 N N . SER A 1 88 ? 14.670 -2.076 -20.073 1.00 93.94 88 SER A N 1
ATOM 675 C CA . SER A 1 88 ? 14.054 -1.064 -19.216 1.00 93.94 88 SER A CA 1
ATOM 676 C C . SER A 1 88 ? 13.455 -1.706 -17.970 1.00 93.94 88 SER A C 1
ATOM 678 O O . SER A 1 88 ? 13.152 -2.897 -17.975 1.00 93.94 88 SER A O 1
ATOM 680 N N . CYS A 1 89 ? 13.209 -0.899 -16.942 1.00 93.81 89 CYS A N 1
ATOM 681 C CA . CYS A 1 89 ? 12.489 -1.305 -15.742 1.00 93.81 89 CYS A CA 1
ATOM 682 C C . CYS A 1 89 ? 11.448 -0.241 -15.376 1.00 93.81 89 CYS A C 1
ATOM 684 O O . CYS A 1 89 ? 11.709 0.956 -15.514 1.00 93.81 89 CYS A O 1
ATOM 686 N N . GLY A 1 90 ? 10.269 -0.690 -14.946 1.00 94.75 90 GLY A N 1
ATOM 687 C CA . GLY A 1 90 ? 9.239 0.166 -14.364 1.00 94.75 90 GLY A CA 1
ATOM 688 C C . GLY A 1 90 ? 9.428 0.311 -12.855 1.00 94.75 90 GLY A C 1
ATOM 689 O O . GLY A 1 90 ? 9.930 -0.604 -12.200 1.00 94.75 90 GLY A O 1
ATOM 690 N N . LEU A 1 91 ? 9.004 1.445 -12.312 1.00 94.81 91 LEU A N 1
ATOM 691 C CA . LEU A 1 91 ? 8.966 1.734 -10.887 1.00 94.81 91 LEU A CA 1
ATOM 692 C C . LEU A 1 91 ? 7.555 2.150 -10.470 1.00 94.81 91 LEU A C 1
ATOM 694 O O . LEU A 1 91 ? 6.901 2.921 -11.168 1.00 94.81 91 LEU A O 1
ATOM 698 N N . ILE A 1 92 ? 7.116 1.685 -9.306 1.00 95.62 92 ILE A N 1
ATOM 699 C CA . ILE A 1 92 ? 5.820 2.018 -8.695 1.00 95.62 92 ILE A CA 1
ATOM 700 C C . ILE A 1 92 ? 6.057 2.630 -7.311 1.00 95.62 92 ILE A C 1
ATOM 702 O O . ILE A 1 92 ? 7.008 2.250 -6.631 1.00 95.62 92 ILE A O 1
ATOM 706 N N . THR A 1 93 ? 5.261 3.613 -6.888 1.00 94.62 93 THR A N 1
ATOM 707 C CA . THR A 1 93 ? 5.389 4.172 -5.527 1.00 94.62 93 THR A CA 1
ATOM 708 C C . THR A 1 93 ? 5.071 3.108 -4.479 1.00 94.62 93 THR A C 1
ATOM 710 O O . THR A 1 93 ? 4.307 2.179 -4.744 1.00 94.62 93 THR A O 1
ATOM 713 N N . LYS A 1 94 ? 5.628 3.235 -3.270 1.00 93.50 94 LYS A N 1
ATOM 714 C CA . LYS A 1 94 ? 5.260 2.350 -2.160 1.00 93.50 94 LYS A CA 1
ATOM 715 C C . LYS A 1 94 ? 3.759 2.418 -1.877 1.00 93.50 94 LYS A C 1
ATOM 717 O O . LYS A 1 94 ? 3.115 1.378 -1.786 1.00 93.50 94 LYS A O 1
ATOM 722 N N . THR A 1 95 ? 3.217 3.632 -1.826 1.00 92.31 95 THR A N 1
ATOM 723 C CA . THR A 1 95 ? 1.791 3.888 -1.622 1.00 92.31 95 THR A CA 1
ATOM 724 C C . THR A 1 95 ? 0.931 3.136 -2.641 1.00 92.31 95 THR A C 1
ATOM 726 O O . THR A 1 95 ? 0.011 2.412 -2.261 1.00 92.31 95 THR A O 1
ATOM 729 N N . ASP A 1 96 ? 1.240 3.256 -3.935 1.00 93.38 96 ASP A N 1
ATOM 730 C CA . ASP A 1 96 ? 0.457 2.604 -4.987 1.00 93.38 96 ASP A CA 1
ATOM 731 C C . ASP A 1 96 ? 0.668 1.093 -5.026 1.00 93.38 96 ASP A C 1
ATOM 733 O O . ASP A 1 96 ? -0.278 0.361 -5.306 1.00 93.38 96 ASP A O 1
ATOM 737 N N . ALA A 1 97 ? 1.870 0.605 -4.708 1.00 94.69 97 ALA A N 1
ATOM 738 C CA . ALA A 1 97 ? 2.127 -0.826 -4.597 1.00 94.69 97 ALA A CA 1
ATOM 739 C C . ALA A 1 97 ? 1.269 -1.461 -3.494 1.00 94.69 97 ALA A C 1
ATOM 741 O O . ALA A 1 97 ? 0.677 -2.516 -3.715 1.00 94.69 97 ALA A O 1
ATOM 742 N N . GLU A 1 98 ? 1.146 -0.805 -2.337 1.00 92.75 98 GLU A N 1
ATOM 743 C CA . GLU A 1 98 ? 0.288 -1.277 -1.249 1.00 92.75 98 GLU A CA 1
ATOM 744 C C . GLU A 1 98 ? -1.196 -1.233 -1.647 1.00 92.75 98 GLU A C 1
ATOM 746 O O . GLU A 1 98 ? -1.907 -2.222 -1.453 1.00 92.75 98 GLU A O 1
ATOM 751 N N . ARG A 1 99 ? -1.663 -0.148 -2.288 1.00 90.38 99 ARG A N 1
ATOM 752 C CA . ARG A 1 99 ? -3.044 -0.047 -2.810 1.00 90.38 99 ARG A CA 1
ATOM 753 C C . ARG A 1 99 ? -3.360 -1.151 -3.820 1.00 90.38 99 ARG A C 1
ATOM 755 O O . ARG A 1 99 ? -4.407 -1.790 -3.720 1.00 90.38 99 ARG A O 1
ATOM 762 N N . LEU A 1 100 ? -2.452 -1.385 -4.767 1.00 91.50 100 LEU A N 1
ATOM 763 C CA . LEU A 1 100 ? -2.579 -2.405 -5.807 1.00 91.50 100 LEU A CA 1
ATOM 764 C C . LEU A 1 100 ? -2.642 -3.811 -5.203 1.00 91.50 100 LEU A C 1
ATOM 766 O O . LEU A 1 100 ? -3.537 -4.585 -5.542 1.00 91.50 100 LEU A O 1
ATOM 770 N N . CYS A 1 101 ? -1.729 -4.128 -4.279 1.00 91.62 101 CYS A N 1
ATOM 771 C CA . CYS A 1 101 ? -1.724 -5.417 -3.591 1.00 91.62 101 CYS A CA 1
ATOM 772 C C . CYS A 1 101 ? -3.012 -5.616 -2.795 1.00 91.62 101 CYS A C 1
ATOM 774 O O . CYS A 1 101 ? -3.621 -6.677 -2.881 1.00 91.62 101 CYS A O 1
ATOM 776 N N . ASN A 1 102 ? -3.484 -4.590 -2.084 1.00 87.81 102 ASN A N 1
ATOM 777 C CA . ASN A 1 102 ? -4.724 -4.685 -1.326 1.00 87.81 102 ASN A CA 1
ATOM 778 C C . ASN A 1 102 ? -5.946 -4.943 -2.222 1.00 87.81 102 ASN A C 1
ATOM 780 O O . ASN A 1 102 ? -6.763 -5.813 -1.917 1.00 87.81 102 ASN A O 1
ATOM 784 N N . ALA A 1 103 ? -6.044 -4.245 -3.356 1.00 87.31 103 ALA A N 1
ATOM 785 C CA . ALA A 1 103 ? -7.131 -4.435 -4.312 1.00 87.31 103 ALA A CA 1
ATOM 786 C C . ALA A 1 103 ? -7.122 -5.839 -4.944 1.00 87.31 103 ALA A C 1
ATOM 788 O O . ALA A 1 103 ? -8.173 -6.470 -5.051 1.00 87.31 103 ALA A O 1
ATOM 789 N N . LEU A 1 104 ? -5.948 -6.358 -5.315 1.00 86.88 104 LEU A N 1
ATOM 790 C CA . LEU A 1 104 ? -5.826 -7.673 -5.951 1.00 86.88 104 LEU A CA 1
ATOM 791 C C . LEU A 1 104 ? -5.967 -8.837 -4.960 1.00 86.88 104 LEU A C 1
ATOM 793 O O . LEU A 1 104 ? -6.653 -9.814 -5.257 1.00 86.88 104 LEU A O 1
ATOM 797 N N . LEU A 1 105 ? -5.338 -8.742 -3.787 1.00 84.69 105 LEU A N 1
ATOM 798 C CA . LEU A 1 105 ? -5.288 -9.830 -2.804 1.00 84.69 105 LEU A CA 1
ATOM 799 C C . LEU A 1 105 ? -6.542 -9.890 -1.924 1.00 84.69 105 LEU A C 1
ATOM 801 O O . LEU A 1 105 ? -6.974 -10.981 -1.547 1.00 84.69 105 LEU A O 1
ATOM 805 N N . TYR A 1 106 ? -7.134 -8.737 -1.597 1.00 78.31 106 TYR A N 1
ATOM 806 C CA . TYR A 1 106 ? -8.225 -8.640 -0.618 1.00 78.31 106 TYR A CA 1
ATOM 807 C C . TYR A 1 106 ? -9.502 -7.986 -1.166 1.00 78.31 106 TYR A C 1
ATOM 809 O O . TYR A 1 106 ? -10.556 -8.112 -0.546 1.00 78.31 106 TYR A O 1
ATOM 817 N N . GLY A 1 107 ? -9.454 -7.344 -2.339 1.00 67.25 107 GLY A N 1
ATOM 818 C CA . GLY A 1 107 ? -10.557 -6.556 -2.908 1.00 67.25 107 GLY A CA 1
ATOM 819 C C . GLY A 1 107 ? -11.751 -7.341 -3.464 1.00 67.25 107 GLY A C 1
ATOM 820 O O . GLY A 1 107 ? -12.641 -6.743 -4.058 1.00 67.25 107 GLY A O 1
ATOM 821 N N . GLY A 1 108 ? -11.814 -8.666 -3.293 1.00 55.94 108 GLY A N 1
ATOM 822 C CA . GLY A 1 108 ? -13.014 -9.478 -3.557 1.00 55.94 108 GLY A CA 1
ATOM 823 C C . GLY A 1 108 ? -13.519 -9.549 -5.011 1.00 55.94 108 GLY A C 1
ATOM 824 O O . GLY A 1 108 ? -14.468 -10.287 -5.266 1.00 55.94 108 GLY A O 1
ATOM 825 N N . ALA A 1 109 ? -12.906 -8.837 -5.962 1.00 46.16 109 ALA A N 1
ATOM 826 C CA . ALA A 1 109 ? -13.369 -8.737 -7.349 1.00 46.16 109 ALA A CA 1
ATOM 827 C C . ALA A 1 109 ? -13.021 -9.955 -8.231 1.00 46.16 109 ALA A C 1
ATOM 829 O O . ALA A 1 109 ? -13.634 -10.145 -9.278 1.00 46.16 109 ALA A O 1
ATOM 830 N N . TYR A 1 110 ? -12.069 -10.800 -7.825 1.00 40.34 110 TYR A N 1
ATOM 831 C CA . TYR A 1 110 ? -11.592 -11.949 -8.609 1.00 40.34 110 TYR A CA 1
ATOM 832 C C . TYR A 1 110 ? -11.281 -13.136 -7.684 1.00 40.34 110 TYR A C 1
ATOM 834 O O . TYR A 1 110 ? -11.042 -12.923 -6.493 1.00 40.34 110 TYR A O 1
ATOM 842 N N . PRO A 1 111 ? -11.392 -14.396 -8.159 1.00 36.12 111 PRO A N 1
ATOM 843 C CA . PRO A 1 111 ? -11.570 -15.539 -7.272 1.00 36.12 111 PRO A CA 1
ATOM 844 C C . PRO A 1 111 ? -10.396 -15.663 -6.288 1.00 36.12 111 PRO A C 1
ATOM 846 O O . PRO A 1 111 ? -9.242 -15.586 -6.704 1.00 36.12 111 PRO A O 1
ATOM 849 N N . PRO A 1 112 ? -10.672 -15.880 -4.990 1.00 41.31 112 PRO A N 1
ATOM 850 C CA . PRO A 1 112 ? -9.657 -15.877 -3.949 1.00 41.31 112 PRO A CA 1
ATOM 851 C C . PRO A 1 112 ? -8.867 -17.183 -4.002 1.00 41.31 112 PRO A C 1
ATOM 853 O O . PRO A 1 112 ? -9.173 -18.156 -3.309 1.00 41.31 112 PRO A O 1
ATOM 856 N N . GLY A 1 113 ? -7.833 -17.211 -4.833 1.00 41.50 113 GLY A N 1
ATOM 857 C CA . GLY A 1 113 ? -6.758 -18.177 -4.710 1.00 41.50 113 GLY A CA 1
ATOM 858 C C . GLY A 1 113 ? -5.921 -17.811 -3.489 1.00 41.50 113 GLY A C 1
ATOM 859 O O . GLY A 1 113 ? -5.024 -16.994 -3.597 1.00 41.50 113 GLY A O 1
ATOM 860 N N . ARG A 1 114 ? -6.201 -18.451 -2.346 1.00 42.47 114 ARG A N 1
ATOM 861 C CA . ARG A 1 114 ? -5.382 -18.448 -1.110 1.00 42.47 114 ARG A CA 1
ATOM 862 C C . ARG A 1 114 ? -5.549 -17.268 -0.138 1.00 42.47 114 ARG A C 1
ATOM 864 O O . ARG A 1 114 ? -4.57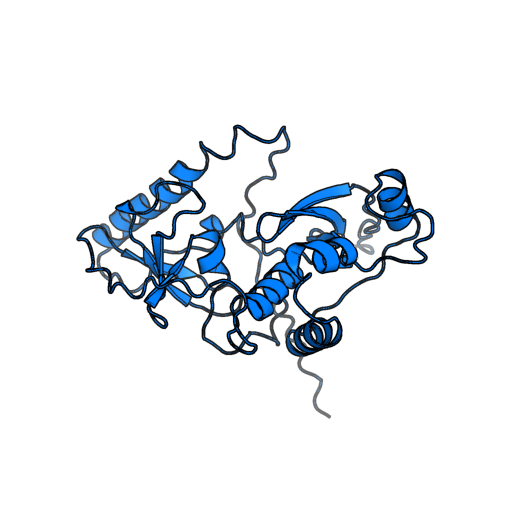2 -16.653 0.253 1.00 42.47 114 ARG A O 1
ATOM 871 N N . CYS A 1 115 ? -6.758 -17.047 0.382 1.00 40.56 115 CYS A N 1
ATOM 872 C CA . CYS A 1 115 ? -6.919 -16.706 1.813 1.00 40.56 115 CYS A CA 1
ATOM 873 C C . CYS A 1 115 ? -8.367 -16.864 2.307 1.00 40.56 115 CYS A C 1
ATOM 875 O O . CYS A 1 115 ? -8.910 -16.031 3.023 1.00 40.56 115 CYS A O 1
ATOM 877 N N . LYS A 1 116 ? -9.027 -17.963 1.923 1.00 40.47 116 LYS A N 1
ATOM 878 C CA . LYS A 1 116 ? -10.263 -18.409 2.580 1.00 40.47 116 LYS A CA 1
ATOM 879 C C . LYS A 1 116 ? -9.919 -19.497 3.593 1.00 40.47 116 LYS A C 1
ATOM 881 O O . LYS A 1 116 ? -1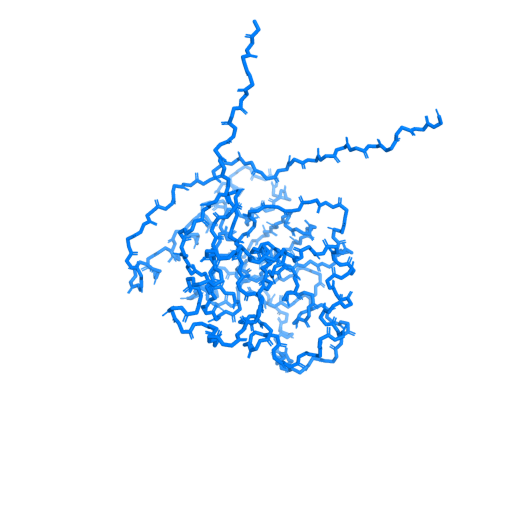0.075 -20.679 3.312 1.00 40.47 116 LYS A O 1
ATOM 886 N N . LYS A 1 117 ? -9.435 -19.097 4.766 1.00 37.84 117 LYS A N 1
ATOM 887 C CA . LYS A 1 117 ? -9.616 -19.889 5.986 1.00 37.84 117 LYS A CA 1
ATOM 888 C C . LYS A 1 117 ? -10.247 -18.999 7.045 1.00 37.84 117 LYS A C 1
ATOM 890 O O . LYS A 1 117 ? -9.584 -18.213 7.705 1.00 37.84 117 LYS A O 1
ATOM 895 N N . GLU A 1 118 ? -11.574 -19.080 7.048 1.00 45.34 118 GLU A N 1
ATOM 896 C CA . GLU A 1 118 ? -12.458 -19.084 8.212 1.00 45.34 118 GLU A CA 1
ATOM 897 C C . GLU A 1 118 ? -11.845 -18.583 9.527 1.00 45.34 118 GLU A C 1
ATOM 899 O O . GLU A 1 118 ? -11.291 -19.352 10.301 1.00 45.34 118 GLU A O 1
ATOM 904 N N . TYR A 1 119 ? -12.063 -17.303 9.819 1.00 44.38 119 TYR A N 1
ATOM 905 C CA . TYR A 1 119 ? -12.250 -16.823 11.190 1.00 44.38 119 TYR A CA 1
ATOM 906 C C . TYR A 1 119 ? -13.485 -15.919 11.224 1.00 44.38 119 TYR A C 1
ATOM 908 O O . TYR A 1 119 ? -13.440 -14.764 11.630 1.00 44.38 119 TYR A O 1
ATOM 916 N N . ALA A 1 120 ? -14.620 -16.460 10.774 1.00 41.44 120 ALA A N 1
ATOM 917 C CA . ALA A 1 120 ? -15.933 -15.933 11.132 1.00 41.44 120 ALA A CA 1
ATOM 918 C C . ALA A 1 120 ? -16.311 -16.456 12.530 1.00 41.44 120 ALA A C 1
ATOM 920 O O . ALA A 1 120 ? -17.335 -17.103 12.714 1.00 41.44 120 ALA A O 1
ATOM 921 N N . ALA A 1 121 ? -15.441 -16.232 13.514 1.00 44.53 121 ALA A N 1
ATOM 922 C CA . ALA A 1 121 ? -15.810 -16.366 14.912 1.00 44.53 121 ALA A CA 1
ATOM 923 C C . ALA A 1 121 ? -16.220 -14.966 15.361 1.00 44.53 121 ALA A C 1
ATOM 925 O O . ALA A 1 121 ? -15.395 -14.053 15.379 1.00 44.53 121 ALA A O 1
ATOM 926 N N . GLY A 1 122 ? -17.510 -14.774 15.640 1.00 47.62 122 GLY A N 1
ATOM 927 C CA . GLY A 1 122 ? -17.993 -13.564 16.291 1.00 47.62 122 GLY A CA 1
ATOM 928 C C . GLY A 1 122 ? -17.292 -13.447 17.635 1.00 47.62 122 GLY A C 1
ATOM 929 O O . GLY A 1 122 ? -17.665 -14.135 18.577 1.00 47.62 122 GLY A O 1
ATOM 930 N N . LEU A 1 123 ? -16.224 -12.651 17.689 1.00 54.09 123 LEU A N 1
ATOM 931 C CA . LEU A 1 123 ? -15.495 -12.440 18.923 1.00 54.09 123 LEU A CA 1
ATOM 932 C C . LEU A 1 123 ? -16.409 -11.663 19.871 1.00 54.09 123 LEU A C 1
ATOM 934 O O . LEU A 1 123 ? -16.855 -10.557 19.552 1.00 54.09 123 LEU A O 1
ATOM 938 N N . GLU A 1 124 ? -16.719 -12.268 21.012 1.00 54.19 124 GLU A N 1
ATOM 939 C CA . GLU A 1 124 ? -17.395 -11.575 22.096 1.00 54.19 124 GLU A CA 1
ATOM 940 C C . GLU A 1 124 ? -16.473 -10.457 22.588 1.00 54.19 124 GLU A C 1
ATOM 942 O O . GLU A 1 124 ? -15.285 -10.666 22.838 1.00 54.19 124 GLU A O 1
ATOM 947 N N . VAL A 1 125 ? -17.026 -9.247 22.649 1.00 59.22 125 VAL A N 1
ATOM 948 C CA . VAL A 1 125 ? -16.383 -8.037 23.165 1.00 59.22 125 VAL A CA 1
ATOM 949 C C . VAL A 1 125 ? -15.773 -8.366 24.530 1.00 59.22 125 VAL A C 1
ATOM 951 O O . VAL A 1 125 ? -16.503 -8.530 25.506 1.00 59.22 125 VAL A O 1
ATOM 954 N N . THR A 1 126 ? -14.446 -8.485 24.617 1.00 65.56 126 THR A N 1
ATOM 955 C CA . THR A 1 126 ? -13.772 -8.583 25.919 1.00 65.56 126 THR A CA 1
ATOM 956 C C . THR A 1 126 ? -13.913 -7.236 26.634 1.00 65.56 126 THR A C 1
ATOM 958 O O . THR A 1 126 ? -13.958 -6.195 25.973 1.00 65.56 126 THR A O 1
ATOM 961 N N . GLU A 1 127 ? -13.951 -7.209 27.973 1.00 68.12 127 GLU A N 1
ATOM 962 C CA . GLU A 1 127 ? -14.050 -5.953 28.754 1.00 68.12 127 GLU A CA 1
ATOM 963 C C . GLU A 1 127 ? -12.938 -4.935 28.434 1.00 68.12 127 GLU A C 1
ATOM 965 O O . GLU A 1 127 ? -13.066 -3.745 28.721 1.00 68.12 127 GLU A O 1
ATOM 970 N N . ARG A 1 128 ? -11.836 -5.402 27.839 1.00 79.56 128 ARG A N 1
ATOM 971 C CA . ARG A 1 128 ? -10.657 -4.613 27.464 1.00 79.56 128 ARG A CA 1
ATOM 972 C C . ARG A 1 128 ? -10.608 -4.244 25.984 1.00 79.56 128 ARG A C 1
ATOM 974 O O . ARG A 1 128 ? -9.705 -3.521 25.573 1.00 79.56 128 ARG A O 1
ATOM 981 N N . SER A 1 129 ? -11.553 -4.726 25.182 1.00 89.25 129 SER A N 1
ATOM 982 C CA . SER A 1 129 ? -11.621 -4.382 23.766 1.00 89.25 129 SER A CA 1
ATOM 983 C C . SER A 1 129 ? -12.114 -2.948 23.567 1.00 89.25 129 SER A C 1
ATOM 985 O O . SER A 1 129 ? -12.973 -2.447 24.296 1.00 89.25 129 SER A O 1
ATOM 987 N N . PHE A 1 130 ? -11.566 -2.261 22.567 1.00 91.81 130 PHE A N 1
ATOM 988 C CA . PHE A 1 130 ? -11.917 -0.869 22.295 1.00 91.81 130 PHE A CA 1
ATOM 989 C C . PHE A 1 130 ? -11.936 -0.543 20.807 1.00 91.81 130 PHE A C 1
ATOM 991 O O . PHE A 1 130 ? -11.284 -1.175 19.979 1.00 91.81 130 PHE A O 1
ATOM 998 N N . LYS A 1 131 ? -12.740 0.454 20.446 1.00 93.94 131 LYS A N 1
ATOM 999 C CA . LYS A 1 131 ? -12.979 0.858 19.066 1.00 93.94 131 LYS A CA 1
ATOM 1000 C C . LYS A 1 131 ? -11.828 1.715 18.563 1.00 93.94 131 LYS A C 1
ATOM 1002 O O . LYS A 1 131 ? -11.508 2.748 19.152 1.00 93.94 131 LYS A O 1
ATOM 1007 N N . VAL A 1 132 ? -11.288 1.331 17.418 1.00 95.00 132 VAL A N 1
ATOM 1008 C CA . VAL A 1 132 ? -10.246 2.047 16.680 1.00 95.00 132 VAL A CA 1
ATOM 1009 C C . VAL A 1 132 ? -10.729 2.384 15.271 1.00 95.00 132 VAL A C 1
ATOM 1011 O O . VAL A 1 132 ? -11.716 1.831 14.780 1.00 95.00 132 VAL A O 1
ATOM 1014 N N . TYR A 1 133 ? -10.055 3.312 14.608 1.00 94.69 133 TYR A N 1
ATOM 1015 C CA . TYR A 1 133 ? -10.272 3.622 13.200 1.00 94.69 133 TYR A CA 1
ATOM 1016 C C . TYR A 1 133 ? -8.982 4.114 12.545 1.00 94.69 133 TYR A C 1
ATOM 1018 O O . TYR A 1 133 ? -8.047 4.528 13.226 1.00 94.69 133 TYR A O 1
ATOM 1026 N N . HIS A 1 134 ? -8.955 4.089 11.218 1.00 93.62 134 HIS A N 1
ATOM 1027 C CA . HIS A 1 134 ? -7.954 4.778 10.404 1.00 93.62 134 HIS A CA 1
ATOM 1028 C C . HIS A 1 134 ? -8.665 5.526 9.270 1.00 93.62 134 HIS A C 1
ATOM 1030 O O . HIS A 1 134 ? -9.847 5.286 9.005 1.00 93.62 134 HIS A O 1
ATOM 1036 N N . GLU A 1 135 ? -7.950 6.434 8.611 1.00 90.38 135 GLU A N 1
ATOM 1037 C CA . GLU A 1 135 ? -8.468 7.244 7.495 1.00 90.38 135 GLU A CA 1
ATOM 1038 C C . GLU A 1 135 ? -7.600 7.115 6.231 1.00 90.38 135 GLU A C 1
ATOM 1040 O O . GLU A 1 135 ? -7.518 8.021 5.404 1.00 90.38 135 GLU A O 1
ATOM 1045 N N . CYS A 1 136 ? -6.901 5.989 6.094 1.00 87.75 136 CYS A N 1
ATOM 1046 C CA . CYS A 1 136 ? -6.068 5.709 4.926 1.00 87.75 136 CYS A CA 1
ATOM 1047 C C . CYS A 1 136 ? -6.922 5.068 3.829 1.00 87.75 136 CYS A C 1
ATOM 1049 O O . CYS A 1 136 ? -7.645 4.108 4.099 1.00 87.75 136 CYS A O 1
ATOM 1051 N N . PHE A 1 137 ? -6.816 5.588 2.601 1.00 84.94 137 PHE A N 1
ATOM 1052 C CA . PHE A 1 137 ? -7.554 5.108 1.421 1.00 84.94 137 PHE A CA 1
ATOM 1053 C C . PHE A 1 137 ? -9.073 5.002 1.651 1.00 84.94 137 PHE A C 1
ATOM 1055 O O . PHE A 1 137 ? -9.726 4.033 1.256 1.00 84.94 137 PHE A O 1
ATOM 1062 N N . GLY A 1 138 ? -9.635 5.991 2.345 1.00 84.25 138 GLY A N 1
ATOM 1063 C CA . GLY A 1 138 ? -10.997 5.953 2.858 1.00 84.25 138 GLY A CA 1
ATOM 1064 C C . GLY A 1 138 ? -11.012 5.922 4.378 1.00 84.25 138 GLY A C 1
ATOM 1065 O O . GLY A 1 138 ? -10.304 6.674 5.037 1.00 84.25 138 GLY A O 1
ATOM 1066 N N . LYS A 1 139 ? -11.879 5.094 4.960 1.00 86.75 139 LYS A N 1
ATOM 1067 C CA . LYS A 1 139 ? -12.028 4.983 6.413 1.00 86.75 139 LYS A CA 1
ATOM 1068 C C . LYS A 1 139 ? -12.576 3.617 6.768 1.00 86.75 139 LYS A C 1
ATOM 1070 O O . LYS A 1 139 ? -13.619 3.237 6.237 1.00 86.75 139 LYS A O 1
ATOM 1075 N N . CYS A 1 140 ? -11.955 2.957 7.736 1.00 90.38 140 CYS A N 1
ATOM 1076 C CA . CYS A 1 140 ? -12.505 1.762 8.361 1.00 90.38 140 CYS A CA 1
ATOM 1077 C C . CYS A 1 140 ? -12.529 1.922 9.879 1.00 90.38 140 CYS A C 1
ATOM 1079 O O . CYS A 1 140 ? -11.640 2.531 10.480 1.00 90.38 140 CYS A O 1
ATOM 1081 N N . LYS A 1 141 ? -13.569 1.366 10.504 1.00 93.69 141 LYS A N 1
ATOM 1082 C CA . LYS A 1 141 ? -13.675 1.234 11.958 1.00 93.69 141 LYS A CA 1
ATOM 1083 C C . LYS A 1 141 ? -13.472 -0.226 12.349 1.00 93.69 141 LYS A C 1
ATOM 1085 O O . LYS A 1 141 ? -13.910 -1.135 11.644 1.00 93.69 141 LYS A O 1
ATOM 1090 N N . GLY A 1 142 ? -12.820 -0.443 13.481 1.00 93.19 142 GLY A N 1
ATOM 1091 C CA . GLY A 1 142 ? -12.505 -1.769 13.988 1.00 93.19 142 GLY A CA 1
ATOM 1092 C C . GLY A 1 142 ? -12.646 -1.859 15.500 1.00 93.19 142 GLY A C 1
ATOM 1093 O O . GLY A 1 142 ? -12.675 -0.843 16.194 1.00 93.19 142 GLY A O 1
ATOM 1094 N N . LEU A 1 143 ? -12.741 -3.083 16.003 1.00 93.81 143 LEU A N 1
ATOM 1095 C CA . LEU A 1 143 ? -12.622 -3.413 17.416 1.00 93.81 143 LEU A CA 1
ATOM 1096 C C . LEU A 1 143 ? -11.239 -4.022 17.648 1.00 93.81 143 LEU A C 1
ATOM 1098 O O . LEU A 1 143 ? -10.937 -5.087 17.116 1.00 93.81 143 LEU A O 1
ATOM 1102 N N . MET A 1 144 ? -10.404 -3.330 18.413 1.00 91.94 144 MET A N 1
ATOM 1103 C CA . MET A 1 144 ? -9.099 -3.814 18.848 1.00 91.94 144 MET A CA 1
ATOM 1104 C C . MET A 1 144 ? -9.272 -4.720 20.066 1.00 91.94 144 MET A C 1
ATOM 1106 O O . MET A 1 144 ? -9.978 -4.358 21.008 1.00 91.94 144 MET A O 1
ATOM 1110 N N . VAL A 1 145 ? -8.600 -5.870 20.051 1.00 91.88 145 VAL A N 1
ATOM 1111 C CA . VAL A 1 145 ? -8.606 -6.864 21.132 1.00 91.88 145 VAL A CA 1
ATOM 1112 C C . VAL A 1 145 ? -7.161 -7.084 21.583 1.00 91.88 145 VAL A C 1
ATOM 1114 O O . VAL A 1 145 ? -6.452 -7.901 20.983 1.00 91.88 145 VAL A O 1
ATOM 1117 N N . PRO A 1 146 ? -6.680 -6.313 22.577 1.00 88.88 146 PRO A N 1
ATOM 1118 C CA . PRO A 1 146 ? -5.274 -6.316 22.983 1.00 88.88 146 PRO A CA 1
ATOM 1119 C C . PRO A 1 146 ? -4.735 -7.704 23.338 1.00 88.88 146 PRO A C 1
ATOM 1121 O O . PRO A 1 146 ? -3.586 -8.006 23.031 1.00 88.88 146 PRO A O 1
ATOM 1124 N N . GLU A 1 147 ? -5.570 -8.578 23.904 1.00 88.19 147 GLU A N 1
ATOM 1125 C CA . GLU A 1 147 ? -5.188 -9.939 24.302 1.00 88.19 147 GLU A CA 1
ATOM 1126 C C . GLU A 1 147 ? -4.700 -10.805 23.133 1.00 88.19 147 GLU A C 1
ATOM 1128 O O . GLU A 1 147 ? -3.936 -11.747 23.335 1.00 88.19 147 GLU A O 1
ATOM 1133 N N . LEU A 1 148 ? -5.137 -10.502 21.909 1.00 88.25 148 LEU A N 1
ATOM 1134 C CA . LEU A 1 148 ? -4.754 -11.252 20.714 1.00 88.25 148 LEU A CA 1
ATOM 1135 C C . LEU A 1 148 ? -3.451 -10.747 20.088 1.00 88.25 148 LEU A C 1
ATOM 1137 O O . LEU A 1 148 ? -2.896 -11.418 19.217 1.00 88.25 148 LEU A O 1
ATOM 1141 N N . TYR A 1 149 ? -2.942 -9.586 20.509 1.00 89.19 149 TYR A N 1
ATOM 1142 C CA . TYR A 1 149 ? -1.720 -9.009 19.955 1.00 89.19 149 TYR A CA 1
ATOM 1143 C C . TYR A 1 149 ? -0.469 -9.630 20.587 1.00 89.19 149 TYR A C 1
ATOM 1145 O O . TYR A 1 149 ? 0.188 -9.047 21.443 1.00 89.19 149 TYR A O 1
ATOM 1153 N N . SER A 1 150 ? -0.143 -10.849 20.155 1.00 87.19 150 SER A N 1
ATOM 1154 C CA . SER A 1 150 ? 1.043 -11.587 20.618 1.00 87.19 150 SER A CA 1
ATOM 1155 C C . SER A 1 150 ? 2.300 -11.321 19.783 1.00 87.19 150 SER A C 1
ATOM 1157 O O . SER A 1 150 ? 3.418 -11.471 20.273 1.00 87.19 150 SER A O 1
ATOM 1159 N N . ASN A 1 151 ? 2.129 -10.952 18.513 1.00 87.00 151 ASN A N 1
ATOM 1160 C CA . ASN A 1 151 ? 3.204 -10.655 17.568 1.00 87.00 151 ASN A CA 1
ATOM 1161 C C . ASN A 1 151 ? 2.717 -9.652 16.494 1.00 87.00 151 ASN A C 1
ATOM 1163 O O . ASN A 1 151 ? 1.505 -9.498 16.324 1.00 87.00 151 ASN A O 1
ATOM 1167 N N . PRO A 1 152 ? 3.614 -9.000 15.724 1.00 85.00 152 PRO A N 1
ATOM 1168 C CA . PRO A 1 152 ? 3.245 -7.996 14.715 1.00 85.00 152 PRO A CA 1
ATOM 1169 C C . PRO A 1 152 ? 2.304 -8.491 13.602 1.00 85.00 152 PRO A C 1
ATOM 1171 O O . PRO A 1 152 ? 1.612 -7.688 12.970 1.00 85.00 152 PRO A O 1
ATOM 1174 N N . GLY A 1 153 ? 2.283 -9.803 13.350 1.00 85.00 153 GLY A N 1
ATOM 1175 C CA . GLY A 1 153 ? 1.398 -10.467 12.393 1.00 85.00 153 GLY A CA 1
ATOM 1176 C C . GLY A 1 153 ? 0.106 -11.012 13.006 1.00 85.00 153 GLY A C 1
ATOM 1177 O O . GLY A 1 153 ? -0.700 -11.593 12.283 1.00 85.00 153 GLY A O 1
ATOM 1178 N N . ALA A 1 154 ? -0.118 -10.851 14.313 1.00 88.50 154 ALA A N 1
ATOM 1179 C CA . ALA A 1 154 ? -1.294 -11.386 14.982 1.00 88.50 154 ALA A CA 1
ATOM 1180 C C . ALA A 1 154 ? -2.553 -10.599 14.599 1.00 88.50 154 ALA A C 1
ATOM 1182 O O . ALA A 1 154 ? -2.611 -9.371 14.721 1.00 88.50 154 ALA A O 1
ATOM 1183 N N . ALA A 1 155 ? -3.584 -11.318 14.154 1.00 90.88 155 ALA A N 1
ATOM 1184 C CA . ALA A 1 155 ? -4.868 -10.730 13.817 1.00 90.88 155 ALA A CA 1
ATOM 1185 C C . ALA A 1 155 ? -5.621 -10.344 15.100 1.00 90.88 155 ALA A C 1
ATOM 1187 O O . ALA A 1 155 ? -6.175 -11.195 15.792 1.00 90.88 155 ALA A O 1
ATOM 1188 N N . CYS A 1 156 ? -5.607 -9.053 15.422 1.00 92.06 156 CYS A N 1
ATOM 1189 C CA . CYS A 1 156 ? -6.084 -8.510 16.698 1.00 92.06 156 CYS A CA 1
ATOM 1190 C C . CYS A 1 156 ? -7.092 -7.363 16.537 1.00 92.06 156 CYS A C 1
ATOM 1192 O O . CYS A 1 156 ? -7.638 -6.890 17.532 1.00 92.06 156 CYS A O 1
ATOM 1194 N N . ILE A 1 157 ? -7.377 -6.940 15.300 1.00 93.25 157 ILE A N 1
ATOM 1195 C CA . ILE A 1 157 ? -8.391 -5.928 14.998 1.00 93.25 157 ILE A CA 1
ATOM 1196 C C . ILE A 1 157 ? -9.504 -6.563 14.173 1.00 93.25 157 ILE A C 1
ATOM 1198 O O . ILE A 1 157 ? -9.268 -7.021 13.057 1.00 93.25 157 ILE A O 1
ATOM 1202 N N . GLN A 1 158 ? -10.729 -6.550 14.689 1.00 92.50 158 GLN A N 1
ATOM 1203 C CA . GLN A 1 158 ? -11.907 -6.971 13.940 1.00 92.50 158 GLN A CA 1
ATOM 1204 C C . GLN A 1 158 ? -12.495 -5.786 13.176 1.00 92.50 158 GLN A C 1
ATOM 1206 O O . GLN A 1 158 ? -12.865 -4.787 13.789 1.00 92.50 158 GLN A O 1
ATOM 1211 N N . CYS A 1 159 ? -12.655 -5.884 11.858 1.00 91.25 159 CYS A N 1
ATOM 1212 C CA . CYS A 1 159 ? -13.402 -4.875 11.107 1.00 91.25 159 CYS A CA 1
ATOM 1213 C C . CYS A 1 159 ? -14.881 -4.869 11.535 1.00 91.25 159 CYS A C 1
ATOM 1215 O O . CYS A 1 159 ? -15.511 -5.924 11.616 1.00 91.25 159 CYS A O 1
ATOM 1217 N N . LEU A 1 160 ? -15.462 -3.692 11.787 1.00 90.44 160 LEU A N 1
ATOM 1218 C CA . LEU A 1 160 ? -16.867 -3.595 12.206 1.00 90.44 160 LEU A CA 1
ATOM 1219 C C . LEU A 1 160 ? -17.866 -3.865 11.070 1.00 90.44 160 LEU A C 1
ATOM 1221 O O . LEU A 1 160 ? -19.008 -4.225 11.361 1.00 90.44 160 LEU A O 1
ATOM 1225 N N . ASP A 1 161 ? -17.433 -3.743 9.814 1.00 88.06 161 ASP A N 1
ATOM 1226 C CA . ASP A 1 161 ? -18.273 -3.947 8.633 1.00 88.06 161 ASP A CA 1
ATOM 1227 C C . ASP A 1 161 ? -18.252 -5.419 8.174 1.00 88.06 161 ASP A C 1
ATOM 1229 O O . ASP A 1 161 ? -19.296 -6.069 8.163 1.00 88.06 161 ASP A O 1
ATOM 1233 N N . CYS A 1 162 ? -17.079 -5.990 7.853 1.00 86.50 162 CYS A N 1
ATOM 1234 C CA . CYS A 1 162 ? -16.975 -7.386 7.385 1.00 86.50 162 CYS A CA 1
ATOM 1235 C C . CYS A 1 162 ? -16.744 -8.432 8.477 1.00 86.50 162 CYS A C 1
ATOM 1237 O O . CYS A 1 162 ? -16.770 -9.625 8.179 1.00 86.50 162 CYS A O 1
ATOM 1239 N N . ARG A 1 163 ? -16.490 -8.016 9.724 1.00 87.94 163 ARG A N 1
ATOM 1240 C CA . ARG A 1 163 ? -16.230 -8.903 10.876 1.00 87.94 163 ARG A CA 1
ATOM 1241 C C . ARG A 1 163 ? -14.994 -9.800 10.767 1.00 87.94 163 ARG A C 1
ATOM 1243 O O . ARG A 1 163 ? -14.770 -10.606 11.668 1.00 87.94 163 ARG A O 1
ATOM 1250 N N . LEU A 1 164 ? -14.172 -9.627 9.732 1.00 87.44 164 LEU A N 1
ATOM 1251 C CA . LEU A 1 164 ? -12.891 -10.315 9.592 1.00 87.44 164 LEU A CA 1
ATOM 1252 C C . LEU A 1 164 ? -11.842 -9.721 10.540 1.00 87.44 164 LEU A C 1
ATOM 1254 O O . LEU A 1 164 ? -11.882 -8.532 10.871 1.00 87.44 164 LEU A O 1
ATOM 1258 N N . MET A 1 165 ? -10.910 -10.573 10.964 1.00 89.44 165 MET A N 1
ATOM 1259 C CA . MET A 1 165 ? -9.788 -10.219 11.829 1.00 89.44 165 MET A CA 1
ATOM 1260 C C . MET A 1 165 ? -8.565 -9.852 10.989 1.00 89.44 165 MET A C 1
ATOM 1262 O O . MET A 1 165 ? -8.194 -10.585 10.073 1.00 89.44 165 MET A O 1
ATOM 1266 N N . TYR A 1 166 ? -7.907 -8.753 11.343 1.00 91.00 166 TYR A N 1
ATOM 1267 C CA . TYR A 1 166 ? -6.749 -8.218 10.639 1.00 91.00 166 TYR A CA 1
ATOM 1268 C C . TYR A 1 166 ? -5.590 -7.949 11.604 1.00 91.00 166 TYR A C 1
ATOM 1270 O O . TYR A 1 166 ? -5.806 -7.473 12.726 1.00 91.00 166 TYR A O 1
ATOM 1278 N N . PRO A 1 167 ? -4.343 -8.209 11.176 1.00 92.19 167 PRO A N 1
ATOM 1279 C CA . PRO A 1 167 ? -3.169 -7.603 11.790 1.00 92.19 167 PRO A CA 1
ATOM 1280 C C . PRO A 1 167 ? -3.201 -6.075 11.633 1.00 92.19 167 PRO A C 1
ATOM 1282 O O . PRO A 1 167 ? -3.759 -5.588 10.644 1.00 92.19 167 PRO A O 1
ATOM 1285 N N . PRO A 1 168 ? -2.565 -5.294 12.525 1.00 93.12 168 PRO A N 1
ATOM 1286 C CA . PRO A 1 168 ? -2.672 -3.834 12.491 1.00 93.12 168 PRO A CA 1
ATOM 1287 C C . PRO A 1 168 ? -2.243 -3.197 11.162 1.00 93.12 168 PRO A C 1
ATOM 1289 O O . PRO A 1 168 ? -2.957 -2.355 10.621 1.00 93.12 168 PRO A O 1
ATOM 1292 N N . HIS A 1 169 ? -1.132 -3.663 10.583 1.00 90.94 169 HIS A N 1
ATOM 1293 C CA . HIS A 1 169 ? -0.615 -3.182 9.297 1.00 90.94 169 HIS A CA 1
ATOM 1294 C C . HIS A 1 169 ? -1.527 -3.518 8.102 1.00 90.94 169 HIS A C 1
ATOM 1296 O O . HIS A 1 169 ? -1.534 -2.795 7.111 1.00 90.94 169 HIS A O 1
ATOM 1302 N N . LYS A 1 170 ? -2.348 -4.571 8.201 1.00 91.25 170 LYS A N 1
ATOM 1303 C CA . LYS A 1 170 ? -3.365 -4.912 7.192 1.00 91.25 170 LYS A CA 1
ATOM 1304 C C . LYS A 1 170 ? -4.666 -4.160 7.400 1.00 91.25 170 LYS A C 1
ATOM 1306 O O . LYS A 1 170 ? -5.316 -3.779 6.435 1.00 91.25 170 LYS A O 1
ATOM 1311 N N . PHE A 1 171 ? -5.033 -3.918 8.653 1.00 92.31 171 PHE A N 1
ATOM 1312 C CA . PHE A 1 171 ? -6.234 -3.163 8.972 1.00 92.31 171 PHE A CA 1
ATOM 1313 C C . PHE A 1 171 ? -6.155 -1.730 8.435 1.00 92.31 171 PHE A C 1
ATOM 1315 O O . PHE A 1 171 ? -7.133 -1.247 7.884 1.00 92.31 171 PHE A O 1
ATOM 1322 N N . VAL A 1 172 ? -4.994 -1.068 8.519 1.00 92.25 172 VAL A N 1
ATOM 1323 C CA . VAL A 1 172 ? -4.842 0.327 8.058 1.00 92.25 172 VAL A CA 1
ATOM 1324 C C . VAL A 1 172 ? -4.933 0.517 6.542 1.00 92.25 172 VAL A C 1
ATOM 1326 O O . VAL A 1 172 ? -5.024 1.654 6.097 1.00 92.25 172 VAL A O 1
ATOM 1329 N N . ILE A 1 173 ? -4.919 -0.552 5.744 1.00 89.44 173 ILE A N 1
ATOM 1330 C CA . ILE A 1 173 ? -5.159 -0.493 4.293 1.00 89.44 173 ILE A CA 1
ATOM 1331 C C . ILE A 1 173 ? -6.513 -1.104 3.892 1.00 89.44 173 ILE A C 1
ATOM 1333 O O . ILE A 1 173 ? -6.946 -1.007 2.743 1.00 89.44 173 ILE A O 1
ATOM 1337 N N . HIS A 1 174 ? -7.223 -1.697 4.848 1.00 89.31 174 HIS A N 1
ATOM 1338 C CA . HIS A 1 174 ? -8.523 -2.311 4.634 1.00 89.31 174 HIS A CA 1
ATOM 1339 C C . HIS A 1 174 ? -9.632 -1.251 4.613 1.00 89.31 174 HIS A C 1
ATOM 1341 O O . HIS A 1 174 ? -9.731 -0.424 5.513 1.00 89.31 174 HIS A O 1
ATOM 1347 N N . SER A 1 175 ? -10.500 -1.265 3.601 1.00 84.81 175 SER A N 1
ATOM 1348 C CA . SER A 1 175 ? -11.600 -0.301 3.471 1.00 84.81 175 SER A CA 1
ATOM 1349 C C . SER A 1 175 ? -12.756 -0.909 2.678 1.00 84.81 175 SER A C 1
ATOM 1351 O O . SER A 1 175 ? -12.541 -1.644 1.717 1.00 84.81 175 SER A O 1
ATOM 1353 N N . HIS A 1 176 ? -13.992 -0.603 3.084 1.00 79.12 176 HIS A N 1
ATOM 1354 C CA . HIS A 1 176 ? -15.223 -1.054 2.413 1.00 79.12 176 HIS A CA 1
ATOM 1355 C C . HIS A 1 176 ? -15.906 0.024 1.582 1.00 79.12 176 HIS A C 1
ATOM 1357 O O . HIS A 1 176 ? -16.823 -0.268 0.813 1.00 79.12 176 HIS A O 1
ATOM 1363 N N . LYS A 1 177 ? -15.500 1.284 1.755 1.00 68.69 177 LYS A N 1
ATOM 1364 C CA . LYS A 1 177 ? -15.970 2.353 0.880 1.00 68.69 177 LYS A CA 1
ATOM 1365 C C . LYS A 1 177 ? -15.329 2.178 -0.491 1.00 68.69 177 LYS A C 1
ATOM 1367 O O . LYS A 1 177 ? -14.250 1.601 -0.598 1.00 68.69 177 LYS A O 1
ATOM 1372 N N . ALA A 1 178 ? -15.999 2.695 -1.522 1.00 63.31 178 ALA A N 1
ATOM 1373 C CA . ALA A 1 178 ? -15.405 2.789 -2.848 1.00 63.31 178 ALA A CA 1
ATOM 1374 C C . ALA A 1 178 ? -13.999 3.394 -2.728 1.00 63.31 178 ALA A C 1
ATOM 1376 O O . ALA A 1 178 ? -13.813 4.369 -1.993 1.00 63.31 178 ALA A O 1
ATOM 1377 N N . LEU A 1 179 ? -13.036 2.771 -3.407 1.00 64.88 179 LEU A N 1
ATOM 1378 C CA . LEU A 1 179 ? -11.634 3.170 -3.382 1.00 64.88 179 LEU A CA 1
ATOM 1379 C C . LEU A 1 179 ? -11.545 4.674 -3.687 1.00 64.88 179 LEU A C 1
ATOM 1381 O O . LEU A 1 179 ? -12.165 5.162 -4.637 1.00 64.88 179 LEU A O 1
ATOM 1385 N N . GLU A 1 180 ? -10.838 5.429 -2.841 1.00 64.81 180 GLU A N 1
ATOM 1386 C CA . GLU A 1 180 ? -10.651 6.869 -3.041 1.00 64.81 180 GLU A CA 1
ATOM 1387 C C . GLU A 1 180 ? -9.727 7.109 -4.245 1.00 64.81 180 GLU A C 1
ATOM 1389 O O . GLU A 1 180 ? -8.534 7.347 -4.109 1.00 64.81 180 GLU A O 1
ATOM 1394 N N . ASN A 1 181 ? -10.281 7.039 -5.455 1.00 64.81 181 ASN A N 1
ATOM 1395 C CA . ASN A 1 181 ? -9.506 7.125 -6.700 1.00 64.81 181 ASN A CA 1
ATOM 1396 C C . ASN A 1 181 ? -9.297 8.570 -7.184 1.00 64.81 181 ASN A C 1
ATOM 1398 O O . ASN A 1 181 ? -8.665 8.797 -8.209 1.00 64.81 181 ASN A O 1
ATOM 1402 N N . ARG A 1 182 ? -9.844 9.558 -6.463 1.00 69.00 182 ARG A N 1
ATOM 1403 C CA . ARG A 1 182 ? -9.693 10.996 -6.764 1.00 69.00 182 ARG A CA 1
ATOM 1404 C C . ARG A 1 182 ? -8.748 11.724 -5.809 1.00 69.00 182 ARG A C 1
ATOM 1406 O O . ARG A 1 182 ? -8.482 12.904 -6.014 1.00 69.00 182 ARG A O 1
ATOM 1413 N N . THR A 1 183 ? -8.263 11.043 -4.774 1.00 74.81 183 THR A N 1
ATOM 1414 C CA . THR A 1 183 ? -7.332 11.609 -3.797 1.00 74.81 183 THR A CA 1
ATOM 1415 C C . THR A 1 183 ? -5.928 11.120 -4.123 1.00 74.81 183 THR A C 1
ATOM 1417 O O . THR A 1 183 ? -5.688 9.917 -4.197 1.00 74.81 183 THR A O 1
ATOM 1420 N N . CYS A 1 184 ? -4.978 12.039 -4.294 1.00 73.94 184 CYS A N 1
ATOM 1421 C CA . CYS A 1 184 ? -3.573 11.659 -4.381 1.00 73.94 184 CYS A CA 1
ATOM 1422 C C . CYS A 1 184 ? -3.077 11.272 -2.984 1.00 73.94 184 CYS A C 1
ATOM 1424 O O . CYS A 1 184 ? -3.037 12.106 -2.077 1.00 73.94 184 CYS A O 1
ATOM 1426 N N . HIS A 1 185 ? -2.699 10.009 -2.816 1.00 78.69 185 HIS A N 1
ATOM 1427 C CA . HIS A 1 185 ? -2.054 9.518 -1.605 1.00 78.69 185 HIS A CA 1
ATOM 1428 C C . HIS A 1 185 ? -0.541 9.506 -1.818 1.00 78.69 185 HIS A C 1
ATOM 1430 O O . HIS A 1 185 ? -0.073 9.129 -2.889 1.00 78.69 185 HIS A O 1
ATOM 1436 N N . TRP A 1 186 ? 0.221 9.924 -0.812 1.00 83.75 186 TRP A N 1
ATOM 1437 C CA . TRP A 1 186 ? 1.674 10.028 -0.907 1.00 83.75 186 TRP A CA 1
ATOM 1438 C C . TRP A 1 186 ? 2.316 9.675 0.431 1.00 83.75 186 TRP A C 1
ATOM 1440 O O . TRP A 1 186 ? 1.817 10.091 1.479 1.00 83.75 186 TRP A O 1
ATOM 1450 N N . GLY A 1 187 ? 3.408 8.909 0.390 1.00 84.62 187 GLY A N 1
ATOM 1451 C CA . GLY A 1 187 ? 4.188 8.560 1.580 1.00 84.62 187 GLY A CA 1
ATOM 1452 C C . GLY A 1 187 ? 3.498 7.592 2.550 1.00 84.62 187 GLY A C 1
ATOM 1453 O O . GLY A 1 187 ? 3.866 7.546 3.725 1.00 84.62 187 GLY A O 1
ATOM 1454 N N . PHE A 1 188 ? 2.499 6.830 2.098 1.00 89.38 188 PHE A N 1
ATOM 1455 C CA . PHE A 1 188 ? 1.904 5.775 2.916 1.00 89.38 188 PHE A CA 1
ATOM 1456 C C . PHE A 1 188 ? 2.846 4.565 2.994 1.00 89.38 188 PHE A C 1
ATOM 1458 O O . PHE A 1 188 ? 3.452 4.161 1.998 1.00 89.38 188 PHE A O 1
ATOM 1465 N N . ASP A 1 189 ? 2.969 3.998 4.193 1.00 89.81 189 ASP A N 1
ATOM 1466 C CA . ASP A 1 189 ? 3.717 2.770 4.453 1.00 89.81 189 ASP A CA 1
ATOM 1467 C C . ASP A 1 189 ? 3.008 1.973 5.551 1.00 89.81 189 ASP A C 1
ATOM 1469 O O . ASP A 1 189 ? 2.994 2.394 6.709 1.00 89.81 189 ASP A O 1
ATOM 1473 N N . SER A 1 190 ? 2.441 0.814 5.222 1.00 89.88 190 SER A N 1
ATOM 1474 C CA . SER A 1 190 ? 1.717 -0.028 6.182 1.00 89.88 190 SER A CA 1
ATOM 1475 C C . SER A 1 190 ? 2.536 -0.425 7.422 1.00 89.88 190 SER A C 1
ATOM 1477 O O . SER A 1 190 ? 1.956 -0.654 8.489 1.00 89.88 190 SER A O 1
ATOM 1479 N N . ALA A 1 191 ? 3.874 -0.436 7.353 1.00 88.88 191 ALA A N 1
ATOM 1480 C CA . ALA A 1 191 ? 4.731 -0.663 8.520 1.00 88.88 191 ALA A CA 1
ATOM 1481 C C . ALA A 1 191 ? 4.560 0.433 9.592 1.00 88.88 191 ALA A C 1
ATOM 1483 O O . ALA A 1 191 ? 4.676 0.161 10.791 1.00 88.88 191 ALA A O 1
ATOM 1484 N N . ASN A 1 192 ? 4.183 1.645 9.175 1.00 90.56 192 ASN A N 1
ATOM 1485 C CA . ASN A 1 192 ? 3.923 2.804 10.028 1.00 90.56 192 ASN A CA 1
ATOM 1486 C C . ASN A 1 192 ? 2.480 2.856 10.562 1.00 90.56 192 ASN A C 1
ATOM 1488 O O . ASN A 1 192 ? 2.025 3.910 11.007 1.00 90.56 192 ASN A O 1
ATOM 1492 N N . TRP A 1 193 ? 1.755 1.728 10.582 1.00 92.12 193 TRP A N 1
ATOM 1493 C CA . TRP A 1 193 ? 0.354 1.636 11.027 1.00 92.12 193 TRP A CA 1
ATOM 1494 C C . TRP A 1 193 ? 0.051 2.335 12.360 1.00 92.12 193 TRP A C 1
ATOM 1496 O O . TRP A 1 193 ? -1.057 2.823 12.564 1.00 92.12 193 TRP A O 1
ATOM 1506 N N . ARG A 1 194 ? 1.032 2.423 13.263 1.00 91.75 194 ARG A N 1
ATOM 1507 C CA . ARG A 1 194 ? 0.924 3.095 14.568 1.00 91.75 194 ARG A CA 1
ATOM 1508 C C . ARG A 1 194 ? 0.560 4.573 14.449 1.00 91.75 194 ARG A C 1
ATOM 1510 O O . ARG A 1 194 ? -0.177 5.083 15.290 1.00 91.75 194 ARG A O 1
ATOM 1517 N N . ALA A 1 195 ? 1.058 5.241 13.410 1.00 89.69 195 ALA A N 1
ATOM 1518 C CA . ALA A 1 195 ? 0.746 6.636 13.116 1.00 89.69 195 ALA A CA 1
ATOM 1519 C C . ALA A 1 195 ? -0.668 6.802 12.533 1.00 89.69 195 ALA A C 1
ATOM 1521 O O . ALA A 1 195 ? -1.262 7.871 12.641 1.00 89.69 195 ALA A O 1
ATOM 1522 N N . TYR A 1 196 ? -1.210 5.743 11.929 1.00 92.31 196 TYR A N 1
ATOM 1523 C CA . TYR A 1 196 ? -2.488 5.769 11.219 1.00 92.31 196 TYR A CA 1
ATOM 1524 C C . TYR A 1 196 ? -3.661 5.247 12.054 1.00 92.31 196 TYR A C 1
ATOM 1526 O O . TYR A 1 196 ? -4.808 5.608 11.795 1.00 92.31 196 TYR A O 1
ATOM 1534 N N . LEU A 1 197 ? -3.389 4.392 13.045 1.00 93.62 197 LEU A N 1
ATOM 1535 C CA . LEU A 1 197 ? -4.408 3.797 13.900 1.00 93.62 197 LEU A CA 1
ATOM 1536 C C . LEU A 1 197 ? -4.749 4.716 15.078 1.00 93.62 197 LEU A C 1
ATOM 1538 O O . LEU A 1 197 ? -3.907 5.009 15.935 1.00 93.62 197 LEU A O 1
ATOM 1542 N N . LEU A 1 198 ? -6.011 5.134 15.134 1.00 93.69 198 LEU A N 1
ATOM 1543 C CA . LEU A 1 198 ? -6.534 6.111 16.083 1.00 93.69 198 LEU A CA 1
ATOM 1544 C C . LEU A 1 198 ? -7.654 5.507 16.936 1.00 93.69 198 LEU A C 1
ATOM 1546 O O . LEU A 1 198 ? -8.452 4.697 16.465 1.00 93.69 198 LEU A O 1
ATOM 1550 N N . LEU A 1 199 ? -7.754 5.943 18.192 1.00 93.19 199 LEU A N 1
ATOM 1551 C CA . LEU A 1 199 ? -8.866 5.593 19.078 1.00 93.19 199 LEU A CA 1
ATOM 1552 C C . LEU A 1 199 ? -10.157 6.278 18.612 1.00 93.19 199 LEU A C 1
ATOM 1554 O O . LEU A 1 199 ? -10.141 7.478 18.337 1.00 93.19 199 LEU A O 1
ATOM 1558 N N . SER A 1 200 ? -11.278 5.547 18.568 1.00 90.06 200 SER A N 1
ATOM 1559 C CA . SER A 1 200 ? -12.580 6.086 18.146 1.00 90.06 200 SER A CA 1
ATOM 1560 C C . SER A 1 200 ? -12.989 7.340 18.926 1.00 90.06 200 SER A C 1
ATOM 1562 O O . SER A 1 200 ? -12.705 7.493 20.111 1.00 90.06 200 SER A O 1
ATOM 1564 N N . GLN A 1 201 ? -13.703 8.243 18.253 1.00 83.62 201 GLN A N 1
ATOM 1565 C CA . GLN A 1 201 ? -14.260 9.450 18.870 1.00 83.62 201 GLN A CA 1
ATOM 1566 C C . GLN A 1 201 ? -15.580 9.184 19.608 1.00 83.62 201 GLN A C 1
ATOM 1568 O O . GLN A 1 201 ? -16.079 10.072 20.288 1.00 83.62 201 GLN A O 1
ATOM 1573 N N . ASP A 1 202 ? -16.124 7.967 19.503 1.00 82.06 202 ASP A N 1
ATOM 1574 C CA . ASP A 1 202 ? -17.429 7.597 20.063 1.00 82.06 202 ASP A CA 1
ATOM 1575 C C . ASP A 1 202 ? -17.439 7.550 21.617 1.00 82.06 202 ASP A C 1
ATOM 1577 O O . ASP A 1 202 ? -18.493 7.360 22.219 1.00 82.06 202 ASP A O 1
ATOM 1581 N N . TYR A 1 203 ? -16.284 7.722 22.275 1.00 82.62 203 TYR A N 1
ATOM 1582 C CA . TYR A 1 203 ? -16.139 7.726 23.736 1.00 82.62 203 TYR A CA 1
ATOM 1583 C C . TYR A 1 203 ? -16.386 9.122 24.327 1.00 82.62 203 TYR A C 1
ATOM 1585 O O . TYR A 1 203 ? -15.598 10.047 24.116 1.00 82.62 203 TYR A O 1
ATOM 1593 N N . ALA A 1 204 ? -17.474 9.271 25.090 1.00 73.50 204 ALA A N 1
ATOM 1594 C CA . ALA A 1 204 ? -17.880 10.545 25.692 1.00 73.50 204 ALA A CA 1
ATOM 1595 C C . ALA A 1 204 ? -17.110 10.896 26.984 1.00 73.50 204 ALA A C 1
ATOM 1597 O O . ALA A 1 204 ? -16.936 12.074 27.303 1.00 73.50 204 ALA A O 1
ATOM 1598 N N . GLY A 1 205 ? -16.635 9.894 27.734 1.00 82.31 205 GLY A N 1
ATOM 1599 C CA . GLY A 1 205 ? -15.914 10.094 28.993 1.00 82.31 205 GLY A CA 1
ATOM 1600 C C . GLY A 1 205 ? -14.446 10.461 28.772 1.00 82.31 205 GLY A C 1
ATOM 1601 O O . GLY A 1 205 ? -13.701 9.696 28.164 1.00 82.31 205 GLY A O 1
ATOM 1602 N N . LYS A 1 206 ? -13.996 11.606 29.306 1.00 82.69 206 LYS A N 1
ATOM 1603 C CA . LYS A 1 206 ? -12.580 12.023 29.218 1.00 82.69 206 LYS A CA 1
ATOM 1604 C C . LYS A 1 206 ? -11.630 11.008 29.864 1.00 82.69 206 LYS A C 1
ATOM 1606 O O . LYS A 1 206 ? -10.581 10.731 29.296 1.00 82.69 206 LYS A O 1
ATOM 1611 N N . GLU A 1 207 ? -12.007 10.447 31.012 1.00 85.31 207 GLU A N 1
ATOM 1612 C CA . GLU A 1 207 ? -11.204 9.445 31.730 1.00 85.31 207 GLU A CA 1
ATOM 1613 C C . GLU A 1 207 ? -11.144 8.110 30.984 1.00 85.31 207 GLU A C 1
ATOM 1615 O O . GLU A 1 207 ? -10.066 7.549 30.808 1.00 85.31 207 GLU A O 1
ATOM 1620 N N . GLU A 1 208 ? -12.284 7.631 30.477 1.00 85.06 208 GLU A N 1
ATOM 1621 C CA . GLU A 1 208 ? -12.346 6.415 29.662 1.00 85.06 208 GLU A CA 1
ATOM 1622 C C . GLU A 1 208 ? -11.488 6.559 28.400 1.00 85.06 208 GLU A C 1
ATOM 1624 O O . GLU A 1 208 ? -10.677 5.687 28.094 1.00 85.06 208 GLU A O 1
ATOM 1629 N N . LYS A 1 209 ? -11.600 7.699 27.709 1.00 86.75 209 LYS A N 1
ATOM 1630 C CA . LYS A 1 209 ? -10.798 8.004 26.524 1.00 86.75 209 LYS A CA 1
ATOM 1631 C C . LYS A 1 209 ? -9.301 8.070 26.837 1.00 86.75 209 LYS A C 1
ATOM 1633 O O . LYS A 1 209 ? -8.508 7.585 26.038 1.00 86.75 209 LYS A O 1
ATOM 1638 N N . ALA A 1 210 ? -8.912 8.645 27.977 1.00 87.56 210 ALA A N 1
ATOM 1639 C CA . ALA A 1 210 ? -7.514 8.691 28.405 1.00 87.56 210 ALA A CA 1
ATOM 1640 C C . ALA A 1 210 ? -6.967 7.287 28.703 1.00 87.56 210 ALA A C 1
ATOM 1642 O O . ALA A 1 210 ? -5.902 6.936 28.204 1.00 87.56 210 ALA A O 1
ATOM 1643 N N . ARG A 1 211 ? -7.727 6.462 29.436 1.00 88.75 211 ARG A N 1
ATOM 1644 C CA . ARG A 1 211 ? -7.359 5.073 29.747 1.00 88.75 211 ARG A CA 1
ATOM 1645 C C . ARG A 1 211 ? -7.190 4.233 28.480 1.00 88.75 211 ARG A C 1
ATOM 1647 O O . ARG A 1 211 ? -6.187 3.552 28.325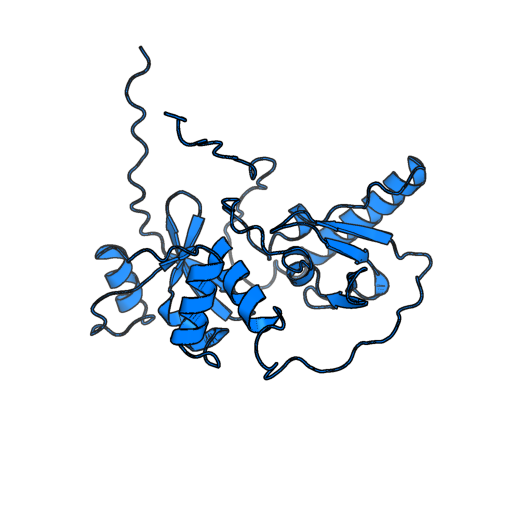 1.00 88.75 211 ARG A O 1
ATOM 1654 N N . LEU A 1 212 ? -8.157 4.297 27.563 1.00 88.56 212 LEU A N 1
ATOM 1655 C CA . LEU A 1 212 ? -8.098 3.556 26.299 1.00 88.56 212 LEU A CA 1
ATOM 1656 C C . LEU A 1 212 ? -7.004 4.087 25.362 1.00 88.56 212 LEU A C 1
ATOM 1658 O O . LEU A 1 212 ? -6.416 3.313 24.612 1.00 88.56 212 LEU A O 1
ATOM 1662 N N . GLY A 1 213 ? -6.720 5.392 25.414 1.00 88.12 213 GLY A N 1
ATOM 1663 C CA . GLY A 1 213 ? -5.594 6.002 24.708 1.00 88.12 213 GLY A CA 1
ATOM 1664 C C . GLY A 1 213 ? -4.261 5.429 25.181 1.00 88.12 213 GLY A C 1
ATOM 1665 O O . GLY A 1 213 ? -3.492 4.955 24.356 1.00 88.12 213 GLY A O 1
ATOM 1666 N N . GLN A 1 214 ? -4.052 5.359 26.499 1.00 89.06 214 GLN A N 1
ATOM 1667 C CA . GLN A 1 214 ? -2.867 4.725 27.089 1.00 89.06 214 GLN A CA 1
ATOM 1668 C C . GLN A 1 214 ? -2.745 3.255 26.674 1.00 89.06 214 GLN A C 1
ATOM 1670 O O . GLN A 1 214 ? -1.686 2.846 26.218 1.00 89.06 214 GLN A O 1
ATOM 1675 N N . SER A 1 215 ? -3.833 2.479 26.720 1.00 88.50 215 SER A N 1
ATOM 1676 C CA . SER A 1 215 ? -3.807 1.081 26.259 1.00 88.50 215 SER A CA 1
ATOM 1677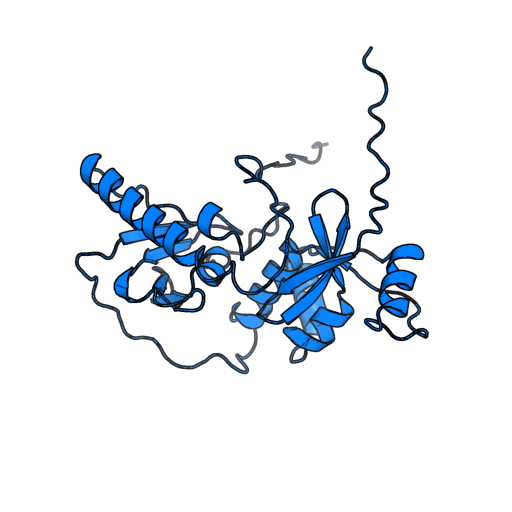 C C . SER A 1 215 ? -3.451 0.936 24.772 1.00 88.50 215 SER A C 1
ATOM 1679 O O . SER A 1 215 ? -2.801 -0.033 24.381 1.00 88.50 215 SER A O 1
ATOM 1681 N N . LEU A 1 216 ? -3.874 1.880 23.924 1.00 89.69 216 LEU A N 1
ATOM 1682 C CA . LEU A 1 216 ? -3.492 1.901 22.512 1.00 89.69 216 LEU A CA 1
ATOM 1683 C C . LEU A 1 216 ? -2.009 2.256 22.336 1.00 89.69 216 LEU A C 1
ATOM 1685 O O . LEU A 1 216 ? -1.343 1.650 21.499 1.00 89.69 216 LEU A O 1
ATOM 1689 N N . ASP A 1 217 ? -1.495 3.211 23.106 1.00 90.31 217 ASP A N 1
ATOM 1690 C CA . ASP A 1 217 ? -0.094 3.629 23.037 1.00 90.31 217 ASP A CA 1
ATOM 1691 C C . ASP A 1 217 ? 0.847 2.525 23.553 1.00 90.31 217 ASP A C 1
ATOM 1693 O O . ASP A 1 217 ? 1.787 2.160 22.850 1.00 90.31 217 ASP A O 1
ATOM 1697 N N . GLU A 1 218 ? 0.514 1.868 24.669 1.00 88.94 218 GLU A N 1
ATOM 1698 C CA . GLU A 1 218 ? 1.234 0.690 25.182 1.00 88.94 218 GLU A CA 1
ATOM 1699 C C . GLU A 1 218 ? 1.336 -0.424 24.125 1.00 88.94 218 GLU A C 1
ATOM 1701 O O . GLU A 1 218 ? 2.379 -1.052 23.941 1.00 88.94 218 GLU A O 1
ATOM 1706 N N . MET A 1 219 ? 0.259 -0.672 23.372 1.00 85.50 219 MET A N 1
ATOM 1707 C CA . MET A 1 219 ? 0.270 -1.655 22.287 1.00 85.50 219 MET A CA 1
ATOM 1708 C C . MET A 1 219 ? 1.212 -1.244 21.145 1.00 85.50 219 MET A C 1
ATOM 1710 O O . MET A 1 219 ? 1.904 -2.092 20.567 1.00 85.50 219 MET A O 1
ATOM 1714 N N . LYS A 1 220 ? 1.234 0.048 20.798 1.00 88.25 220 LYS A N 1
ATOM 1715 C CA . LYS A 1 220 ? 2.133 0.577 19.768 1.00 88.25 220 LYS A CA 1
ATOM 1716 C C . LYS A 1 220 ? 3.590 0.392 20.204 1.00 88.25 220 LYS A C 1
ATOM 1718 O O . LYS A 1 220 ? 4.374 -0.130 19.407 1.00 88.25 220 LYS A O 1
ATOM 1723 N N . GLU A 1 221 ? 3.919 0.699 21.454 1.00 84.44 221 GLU A N 1
ATOM 1724 C CA . GLU A 1 221 ? 5.263 0.540 22.032 1.00 84.44 221 GLU A CA 1
ATOM 1725 C C . GLU A 1 221 ? 5.699 -0.934 22.122 1.00 84.44 221 GLU A C 1
ATOM 1727 O O . GLU A 1 221 ? 6.800 -1.290 21.702 1.00 84.44 221 GLU A O 1
ATOM 1732 N N . ASN A 1 222 ? 4.814 -1.840 22.552 1.00 71.00 222 ASN A N 1
ATOM 1733 C CA . ASN A 1 222 ? 5.132 -3.268 22.718 1.00 71.00 222 ASN A CA 1
ATOM 1734 C C . ASN A 1 222 ? 5.606 -3.962 21.430 1.00 71.00 222 ASN A C 1
ATOM 1736 O O . ASN A 1 222 ? 6.307 -4.974 21.483 1.00 71.00 222 ASN A O 1
ATOM 1740 N N . GLY A 1 223 ? 5.250 -3.437 20.256 1.00 57.75 223 GLY A N 1
ATOM 1741 C CA . GLY A 1 223 ? 5.753 -3.973 18.993 1.00 57.75 223 GLY A CA 1
ATOM 1742 C C . GLY A 1 223 ? 7.084 -3.375 18.505 1.00 57.75 223 GLY A C 1
ATOM 1743 O O . GLY A 1 223 ? 7.528 -3.786 17.437 1.00 57.75 223 GLY A O 1
ATOM 1744 N N . GLU A 1 224 ? 7.688 -2.401 19.198 1.00 50.16 224 GLU A N 1
ATOM 1745 C CA . GLU A 1 224 ? 9.015 -1.846 18.854 1.00 50.16 224 GLU A CA 1
ATOM 1746 C C . GLU A 1 224 ? 10.135 -2.829 19.223 1.00 50.16 224 GLU A C 1
ATOM 1748 O O . GLU A 1 224 ? 11.010 -3.127 18.408 1.00 50.16 224 GLU A O 1
ATOM 1753 N N . CYS A 1 225 ? 10.025 -3.453 20.400 1.00 35.66 225 CYS A N 1
ATOM 1754 C CA . CYS A 1 225 ? 11.029 -4.371 20.949 1.00 35.66 225 CYS A CA 1
ATOM 1755 C C . CYS A 1 225 ? 11.336 -5.596 20.064 1.00 35.66 225 CYS A C 1
ATOM 1757 O O . CYS A 1 225 ? 12.398 -6.199 20.198 1.00 35.66 225 CYS A O 1
ATOM 1759 N N . GLN A 1 226 ? 10.435 -5.989 19.156 1.00 33.53 226 GLN A N 1
ATOM 1760 C CA . GLN A 1 226 ? 10.639 -7.162 18.294 1.00 33.53 226 GLN A CA 1
ATOM 1761 C C . GLN A 1 226 ? 11.285 -6.837 16.936 1.00 33.53 226 GLN A C 1
ATOM 1763 O O . GLN A 1 226 ? 11.846 -7.736 16.313 1.00 33.53 226 GLN A O 1
ATOM 1768 N N . ILE A 1 227 ? 11.250 -5.579 16.476 1.00 39.59 227 ILE A N 1
ATOM 1769 C CA . ILE A 1 227 ? 11.804 -5.186 15.164 1.00 39.59 227 ILE A CA 1
ATOM 1770 C C . ILE A 1 227 ? 13.295 -4.822 15.275 1.00 39.59 227 ILE A C 1
ATOM 1772 O O . ILE A 1 227 ? 14.054 -5.067 14.335 1.00 39.59 227 ILE A O 1
ATOM 1776 N N . GLN A 1 228 ? 13.748 -4.346 16.443 1.00 32.22 228 GLN A N 1
ATOM 1777 C CA . GLN A 1 228 ? 15.150 -3.970 16.683 1.00 32.22 228 GLN A CA 1
ATOM 1778 C C . GLN A 1 228 ? 16.168 -5.120 16.526 1.00 32.22 228 GLN A C 1
ATOM 1780 O O . GLN A 1 228 ? 17.360 -4.853 16.417 1.00 32.22 228 GLN A O 1
ATOM 1785 N N . ASN A 1 229 ? 15.734 -6.386 16.491 1.00 28.16 229 ASN A N 1
ATOM 1786 C CA . ASN A 1 229 ? 16.635 -7.542 16.424 1.00 28.16 229 ASN A CA 1
ATOM 1787 C C . ASN A 1 229 ? 16.980 -8.027 15.005 1.00 28.16 229 ASN A C 1
ATOM 1789 O O . ASN A 1 229 ? 17.678 -9.035 14.902 1.00 28.16 229 ASN A O 1
ATOM 1793 N N . SER A 1 230 ? 16.518 -7.384 13.919 1.00 33.25 230 SER A N 1
ATOM 1794 C CA . SER A 1 230 ? 16.782 -7.938 12.575 1.00 33.25 230 SER A CA 1
ATOM 1795 C C . SER A 1 230 ? 17.328 -7.035 11.478 1.00 33.25 230 SER A C 1
ATOM 1797 O O . SER A 1 230 ? 17.697 -7.610 10.465 1.00 33.25 230 SER A O 1
ATOM 1799 N N . LEU A 1 231 ? 17.483 -5.714 11.620 1.00 32.62 231 LEU A N 1
ATOM 1800 C CA . LEU A 1 231 ? 18.186 -4.923 10.594 1.00 32.62 231 LEU A CA 1
ATOM 1801 C C . LEU A 1 231 ? 18.875 -3.687 11.177 1.00 32.62 231 LEU A C 1
ATOM 1803 O O . LEU A 1 231 ? 18.285 -2.895 11.909 1.00 32.62 231 LEU A O 1
ATOM 1807 N N . ASP A 1 232 ? 20.143 -3.565 10.804 1.00 29.86 232 ASP A N 1
ATOM 1808 C CA . ASP A 1 232 ? 21.072 -2.497 11.134 1.00 29.86 232 ASP A CA 1
ATOM 1809 C C . ASP A 1 232 ? 20.544 -1.098 10.760 1.00 29.86 232 ASP A C 1
ATOM 1811 O O . ASP A 1 232 ? 20.123 -0.840 9.634 1.00 29.86 232 ASP A O 1
ATOM 1815 N N . SER A 1 233 ? 20.647 -0.189 11.731 1.00 31.31 233 SER A N 1
ATOM 1816 C CA . SER A 1 233 ? 21.158 1.178 11.586 1.00 31.31 233 SER A CA 1
ATOM 1817 C C . SER A 1 233 ? 20.685 2.016 10.382 1.00 31.31 233 SER A C 1
ATOM 1819 O O . SER A 1 233 ? 21.438 2.194 9.434 1.00 31.31 233 SER A O 1
ATOM 1821 N N . THR A 1 234 ? 19.504 2.648 10.461 1.00 28.47 234 THR A N 1
ATOM 1822 C CA . THR A 1 234 ? 19.277 4.078 10.114 1.00 28.47 234 THR A CA 1
ATOM 1823 C C . THR A 1 234 ? 17.902 4.499 10.646 1.00 28.47 234 THR A C 1
ATOM 1825 O O . THR A 1 234 ? 16.859 4.126 10.114 1.00 28.47 234 THR A O 1
ATOM 1828 N N . VAL A 1 235 ? 17.902 5.274 11.728 1.00 30.62 235 VAL A N 1
ATOM 1829 C CA . VAL A 1 235 ? 16.703 5.852 12.343 1.00 30.62 235 VAL A CA 1
ATOM 1830 C C . VAL A 1 235 ? 16.177 6.965 11.434 1.00 30.62 235 VAL A C 1
ATOM 1832 O O . VAL A 1 235 ? 16.747 8.053 11.389 1.00 30.62 235 VAL A O 1
ATOM 1835 N N . CYS A 1 236 ? 15.089 6.715 10.705 1.00 27.75 236 CYS A N 1
ATOM 1836 C CA . CYS A 1 236 ? 14.282 7.798 10.149 1.00 27.75 236 CYS A CA 1
ATOM 1837 C C . CYS A 1 236 ? 13.403 8.367 11.271 1.00 27.75 236 CYS A C 1
ATOM 1839 O O . CYS A 1 236 ? 12.636 7.643 11.901 1.00 27.75 236 CYS A O 1
ATOM 1841 N N . LEU A 1 237 ? 13.572 9.664 11.532 1.00 25.89 237 LEU A N 1
ATOM 1842 C CA . LEU A 1 237 ? 12.840 10.453 12.525 1.00 25.89 237 LEU A CA 1
ATOM 1843 C C . LEU A 1 237 ? 11.306 10.352 12.351 1.00 25.89 237 LEU A C 1
ATOM 1845 O O . LEU A 1 237 ? 10.832 10.075 11.247 1.00 25.89 237 LEU A O 1
ATOM 1849 N N . PRO A 1 238 ? 10.512 10.629 13.405 1.00 28.14 238 PRO A N 1
ATOM 1850 C CA . PRO A 1 238 ? 9.057 10.523 13.352 1.00 28.14 238 PRO A CA 1
ATOM 1851 C C . PRO A 1 238 ? 8.482 11.608 12.434 1.00 28.14 238 PRO A C 1
ATOM 1853 O O . PRO A 1 238 ? 8.627 12.798 12.715 1.00 28.14 238 PRO A O 1
ATOM 1856 N N . TRP A 1 239 ? 7.794 11.217 11.359 1.00 28.73 239 TRP A N 1
ATOM 1857 C CA . TRP A 1 239 ? 7.028 12.157 10.539 1.00 28.73 239 TRP A CA 1
ATOM 1858 C C . TRP A 1 239 ? 5.675 12.430 11.201 1.00 28.73 239 TRP A C 1
ATOM 1860 O O . TRP A 1 239 ? 4.661 11.790 10.912 1.00 28.73 239 TRP A O 1
ATOM 1870 N N . SER A 1 240 ? 5.659 13.379 12.133 1.00 32.78 240 SER A N 1
ATOM 1871 C CA . SER A 1 240 ? 4.434 14.048 12.547 1.00 32.78 240 SER A CA 1
ATOM 1872 C C . SER A 1 240 ? 4.037 15.075 11.481 1.00 32.78 240 SER A C 1
ATOM 1874 O O . SER A 1 240 ? 4.831 15.908 11.064 1.00 32.78 240 SER A O 1
ATOM 1876 N N . ALA A 1 241 ? 2.770 15.009 11.067 1.00 31.67 241 ALA A N 1
ATOM 1877 C CA . ALA A 1 241 ? 2.054 16.041 10.317 1.00 31.67 241 ALA A CA 1
ATOM 1878 C C . ALA A 1 241 ? 2.594 16.400 8.917 1.00 31.67 241 ALA A C 1
ATOM 1880 O O . ALA A 1 241 ? 3.230 17.428 8.749 1.00 31.67 241 ALA A O 1
ATOM 1881 N N . GLN A 1 242 ? 2.203 15.631 7.893 1.00 33.66 242 GLN A N 1
ATOM 1882 C CA . GLN A 1 242 ? 1.824 16.147 6.560 1.00 33.66 242 GLN A CA 1
ATOM 1883 C C . GLN A 1 242 ? 1.455 14.975 5.645 1.00 33.66 242 GLN A C 1
ATOM 1885 O O . GLN A 1 242 ? 2.316 14.383 5.009 1.00 33.66 242 GLN A O 1
ATOM 1890 N N . ALA A 1 243 ? 0.169 14.638 5.572 1.00 32.75 243 ALA A N 1
ATOM 1891 C CA . ALA A 1 243 ? -0.367 13.809 4.492 1.00 32.75 243 ALA A CA 1
ATOM 1892 C C . ALA A 1 243 ? -1.834 14.176 4.244 1.00 32.75 243 ALA A C 1
ATOM 1894 O O . ALA A 1 243 ? -2.751 13.397 4.484 1.00 32.75 243 ALA A O 1
ATOM 1895 N N . LYS A 1 244 ? -2.051 15.423 3.814 1.00 36.72 244 LYS A N 1
ATOM 1896 C CA . LYS A 1 244 ? -3.255 15.838 3.088 1.00 36.72 244 LYS A CA 1
ATOM 1897 C C . LYS A 1 244 ? -2.947 17.119 2.317 1.00 36.72 244 LYS A C 1
ATOM 1899 O O . LYS A 1 244 ? -3.226 18.217 2.785 1.00 36.72 244 LYS A O 1
ATOM 1904 N N . VAL A 1 245 ? -2.326 16.985 1.149 1.00 29.92 245 VAL A N 1
ATOM 1905 C CA . VAL A 1 245 ? -2.338 18.060 0.151 1.00 29.92 245 VAL A CA 1
ATOM 1906 C C . VAL A 1 245 ? -3.426 17.697 -0.850 1.00 29.92 245 VAL A C 1
ATOM 1908 O O . VAL A 1 245 ? -3.207 16.916 -1.770 1.00 29.92 245 VAL A O 1
ATOM 1911 N N . CYS A 1 246 ? -4.631 18.225 -0.624 1.00 29.30 246 CYS A N 1
ATOM 1912 C CA . CYS A 1 246 ? -5.631 18.317 -1.680 1.00 29.30 246 CYS A CA 1
ATOM 1913 C C . CYS A 1 246 ? -5.107 19.311 -2.720 1.00 29.30 246 CYS A C 1
ATOM 1915 O O . CYS A 1 246 ? -5.025 20.504 -2.435 1.00 29.30 246 CYS A O 1
ATOM 1917 N N . LEU A 1 247 ? -4.785 18.842 -3.923 1.00 28.45 247 LEU A N 1
ATOM 1918 C CA . LEU A 1 247 ? -4.828 19.709 -5.095 1.00 28.45 247 LEU A CA 1
ATOM 1919 C C . LEU A 1 247 ? -6.297 19.830 -5.505 1.00 28.45 247 LEU A C 1
ATOM 1921 O O . LEU A 1 247 ? -6.812 19.028 -6.280 1.00 28.45 247 LEU A O 1
ATOM 1925 N N . GLU A 1 248 ? -6.975 20.840 -4.961 1.00 26.89 248 GLU A N 1
ATOM 1926 C CA . GLU A 1 248 ? -8.100 21.451 -5.661 1.00 26.89 248 GLU A CA 1
ATOM 1927 C C . GLU A 1 248 ? -7.548 22.119 -6.924 1.00 26.89 248 GLU A C 1
ATOM 1929 O O . GLU A 1 248 ? -7.149 23.280 -6.924 1.00 26.89 248 GLU A O 1
ATOM 1934 N N . LEU A 1 249 ? -7.498 21.366 -8.018 1.00 26.45 249 LEU A N 1
ATOM 1935 C CA . LEU A 1 249 ? -7.538 21.944 -9.351 1.00 26.45 249 LEU A CA 1
ATOM 1936 C C . LEU A 1 249 ? -8.911 21.616 -9.923 1.00 26.45 249 LEU A C 1
ATOM 1938 O O . LEU A 1 249 ? -9.100 20.642 -10.649 1.00 26.45 249 LEU A O 1
ATOM 1942 N N . SER A 1 250 ? -9.889 22.443 -9.553 1.00 27.23 250 SER A N 1
ATOM 1943 C CA . SER A 1 250 ? -11.081 22.614 -10.376 1.00 27.23 250 SER A CA 1
ATOM 1944 C C . SER A 1 250 ? -10.627 23.004 -11.787 1.00 27.23 250 SER A C 1
ATOM 1946 O O . SER A 1 250 ? -9.806 23.917 -11.916 1.00 27.23 250 SER A O 1
ATOM 1948 N N . PRO A 1 251 ? -11.130 22.363 -12.855 1.00 30.59 251 PRO A N 1
ATOM 1949 C CA . PRO A 1 251 ? -10.964 22.917 -14.189 1.00 30.59 251 PRO A CA 1
ATOM 1950 C C . PRO A 1 251 ? -11.646 24.296 -14.218 1.00 30.59 251 PRO A C 1
ATOM 1952 O O . PRO A 1 251 ? -12.752 24.422 -13.679 1.00 30.59 251 PRO A O 1
ATOM 1955 N N . PRO A 1 252 ? -11.034 25.342 -14.802 1.00 29.94 252 PRO A N 1
ATOM 1956 C CA . PRO A 1 252 ? -11.756 26.581 -15.034 1.00 29.94 252 PRO A CA 1
ATOM 1957 C C . PRO A 1 252 ? -12.953 26.277 -15.943 1.00 29.94 252 PRO A C 1
ATOM 1959 O O . PRO A 1 252 ? -12.808 25.730 -17.037 1.00 29.94 252 PRO A O 1
ATOM 1962 N N . LEU A 1 253 ? -14.146 26.573 -15.433 1.00 32.34 253 LEU A N 1
ATOM 1963 C CA . LEU A 1 253 ? -15.372 26.645 -16.214 1.00 32.34 253 LEU A CA 1
ATOM 1964 C C . LEU A 1 253 ? -15.239 27.787 -17.232 1.00 32.34 253 LEU A C 1
ATOM 1966 O O . LEU A 1 253 ? -14.981 28.910 -16.810 1.00 32.34 253 LEU A O 1
ATOM 1970 N N . ALA A 1 254 ? -15.505 27.448 -18.499 1.00 31.72 254 ALA A N 1
ATOM 1971 C CA . ALA A 1 254 ? -15.835 28.304 -19.651 1.00 31.72 254 ALA A CA 1
ATOM 1972 C C . ALA A 1 254 ? -14.816 29.374 -20.087 1.00 31.72 254 ALA A C 1
ATOM 1974 O O . ALA A 1 254 ? -14.612 30.373 -19.366 1.00 31.72 254 ALA A O 1
#

Sequence (254 aa):
MPGPFFMPSDRSTERCETVLEGETISCFVVGGEKRLCLPQILNSVLRDFSLQQINAVCDELHVYCSRCTADQLEILKVMGILPFSAPSCGLITKTDAERLCNALLYGGAYPPGRCKKEYAAGLEVTERSFKVYHECFGKCKGLMVPELYSNPGAACIQCLDCRLMYPPHKFVIHSHKALENRTCHWGFDSANWRAYLLLSQDYAGKEEKARLGQSLDEMKENGECQIQNSLDSTVCLPWSAQAKVCLELSPPLA

Organism: NCBI:txid171643

Foldseek 3Di:
DDDDDPDPQQPFLDWDWDDDPNDIFIFTQGPNFTWTFPVVCCVPLVVVDDPVVLVVLCVVLVWDKDKDDPSNVVVCCVVVVDPPPDPTTIITTQLVSNLSSCCVQPVPPDDHPDDPDDPPPQDDDDPLWAKKWFQPQHIWIWIFALVQPPAQFGQGTQTPPPRDTGRLLSRNSDDDPDGPSVFDWGDDDSVVSLVGMGGDPPDPDPVVRVVNVVVSVVSVVVHVVVVVPPDDDDDDDDDDDDTHDDPPPDPDDD

Secondary structure (DSSP, 8-state):
-PPP--PPP-----EEEEEETTEEEEEEEETTEEEEEHHHHHHTTTTTS-HHHHHHHHHHHTPPPEEPPHHHHHHHHHTTSS-TT----EEEEHHHHHHHHHHHHHSSSS--SS------------TT-EEEEE-TTS-EEEEE-GGG-SSTT---EEETTT--EE-HHHHTT---SPP-TTS---S--GGGHHHH-EE-TT---HHHHHHHHHHHHHHHHHTTTTTTTSS----PPP--S--------PPPP-

pLDDT: mean 76.29, std 22.6, range [25.89, 95.75]

Radius of gyration: 20.32 Å; chains: 1; bounding box: 43×59×54 Å

InterPro domains:
  IPR003380 SKI/SNO/DAC domain [PF02437] (3-105)
  IPR009061 Putative DNA-binding domain superfamily [SSF46955] (3-106)
  IPR010919 SAND-like domain superfamily [G3DSA:3.10.390.10] (127-224)
  IPR010919 SAND-like domain superfamily [SSF63763] (129-221)
  IPR014890 c-SKI SMAD4-binding domain [PF08782] (129-222)
  IPR014890 c-SKI SMAD4-binding domain [SM01046] (129-224)
  IPR023216 Transcription regulator SKI/SnoN [PTHR10005] (4-222)
  IPR037000 Ski-like, DNA-binding domain superfamily [G3DSA:3.10.260.20] (3-107)
  IPR047315 Ski oncogene-like, Dachshund-homology domain [cd21083] (6-107)